Protein AF-A0A061RJV7-F1 (afdb_monomer)

Radius of gyration: 28.05 Å; Cα contacts (8 Å, |Δi|>4): 596; chains: 1; bounding box: 65×42×88 Å

Mean predicted aligned error: 8.95 Å

Organism: NCBI:txid582737

Foldseek 3Di:
DPPDDLVLQLVLQCPLPLNVLPDSVLSSLVSVPWDKDKDAAFDWPAQFQAFFFKKKAWQAAKKWKWADPDSPDPPTDTDTDDMDGHSDIDDSVSLADRDTHGIIITTHGMTMIIMDGNVRSCVRPRRSVVSVVVVVVVVVLVVQLVVLLVVLLVVVQPDDDAPVQKAFPAWQDDDQQWTWTWIDGVPSGIFIKIKGFPVRCVVVVLPVLVVQLLVCLQPQDDDLAAWHFSDWHDDPTMIITTTSAQFDHQQCVVPVVVDDDDPVLVVQQVVSVVVVQVSCVVVQKHQQEDDSSQWTFGPDDSNHDGGHTHRYDRSVMDRDPDDDDDDDYPPD

Secondary structure (DSSP, 8-state):
-----HHHHHHHHHH-GGGTTS-HHHHHHHHHHPEEEEE-TT-EEE-TT-B--EEEEEEEEEEEEEE-SSTT-TTSPPEEEEEE-TT-EE-GGGGT--PBPSSEEEEEEEEEEEEEEHHHHHHHH--HHHHHHHHHHHHHHHHHHHHHHHHHHHHHHHS---GGG-EEEEEEEEETTEEEEEEEETTTE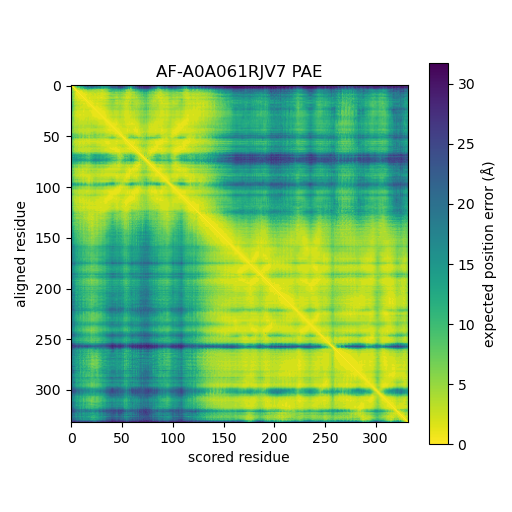EEEEEEEEHHHHHHTT-HHHHHHHHHHHHHSPP-SSSPPEEEEEE-SSEEEEEES--EEEEGGGGTTTSPPPPHHHHHHHHHHHHHHHHHHHTTTEE-----GGGEEEEPSBTTB-TT-EEE---TT-EE-SS----------

Sequence (332 aa):
MHKRDPKVIMKLLQNVEVLKPLSTGQLQQVADSLQEATFADGQYIIRQGELGSEFYAIESGEVVCTMKRDPDDASEPEREVLRLGQFQYFGERALVSSESRGANVIAKGKVQLLTISRFELCALIGTLELIKEERQAWLERCHVARELMAQRSVALLETDFSLSDLDCLGILFVEEVLALAAMAVEGLGGFVVRLFSVSDTVALGHQSQIVRASTIARNLKHSLFVPPVVKTLRNQAVMADVLLLDGACPLPALSEGLYTIPEDVVQFLLAGVVVALEHMHMSDIIYRGLSAQTILLTRASDNCLPGYIQLVDLRYAKAVEGRTYTVVGPAE

Solvent-accessible surface area (backbone atoms only — not comparable to full-atom values): 18327 Å² total; per-residue (Å²): 131,85,81,75,63,67,68,58,55,51,55,41,50,63,67,37,76,86,50,54,80,53,50,74,68,56,48,47,54,50,63,74,62,48,40,83,47,77,44,51,58,72,37,71,80,39,53,47,66,40,80,52,40,46,30,40,34,29,70,36,44,33,35,41,29,28,38,56,96,53,79,86,46,85,83,58,71,71,38,81,74,48,76,46,42,60,70,36,71,50,49,60,63,22,52,74,45,90,50,54,32,84,38,25,32,29,26,49,44,66,24,34,32,36,33,48,40,30,66,59,48,33,73,73,76,43,53,61,63,58,55,46,50,55,50,48,54,50,51,52,52,52,49,54,27,50,52,44,39,52,54,49,46,48,55,62,61,73,50,87,79,56,80,87,56,52,46,79,76,44,78,66,42,76,54,98,41,40,34,36,28,38,28,29,35,92,96,74,50,69,27,29,32,44,35,32,38,43,63,53,24,60,76,72,68,40,55,70,38,49,57,44,18,59,51,50,37,54,70,49,76,88,48,92,24,36,52,37,41,65,46,78,49,73,62,91,57,38,40,33,37,35,31,70,37,53,64,62,45,30,50,58,68,65,48,74,75,81,47,81,79,52,68,70,57,51,51,53,49,50,49,38,52,51,54,32,50,50,57,35,48,77,66,42,27,50,52,62,35,92,47,58,74,46,26,30,26,26,30,80,47,92,54,37,69,55,72,38,44,27,56,69,60,38,54,52,33,44,78,52,99,73,87,84,85,80,88,73,54,72,94,122

Structure (mmCIF, N/CA/C/O backbone):
data_AF-A0A061RJV7-F1
#
_entry.id   AF-A0A061RJV7-F1
#
loop_
_atom_site.group_PDB
_atom_site.id
_atom_site.type_symbol
_atom_site.label_atom_id
_atom_site.label_alt_id
_atom_site.label_comp_id
_atom_site.label_asym_id
_atom_site.label_entity_id
_atom_site.label_seq_id
_atom_site.pdbx_PDB_ins_code
_atom_site.Cartn_x
_atom_site.Cartn_y
_atom_site.Cartn_z
_atom_site.occupancy
_atom_site.B_iso_or_equiv
_atom_site.auth_seq_id
_atom_site.auth_comp_id
_atom_site.auth_asym_id
_atom_site.auth_atom_id
_atom_site.pdbx_PDB_model_num
ATOM 1 N N . MET A 1 1 ? -34.092 -12.883 13.717 1.00 35.44 1 MET A N 1
ATOM 2 C CA . MET A 1 1 ? -32.747 -12.302 13.537 1.00 35.44 1 MET A CA 1
ATOM 3 C C . MET A 1 1 ? -32.834 -11.217 12.480 1.00 35.44 1 MET A C 1
ATOM 5 O O . MET A 1 1 ? -32.996 -11.538 11.309 1.00 35.44 1 MET A O 1
ATOM 9 N N . HIS A 1 2 ? -32.835 -9.944 12.878 1.00 44.06 2 HIS A N 1
ATOM 10 C CA . HIS A 1 2 ? -32.632 -8.858 11.919 1.00 44.06 2 HIS A CA 1
ATOM 11 C C . HIS A 1 2 ? -31.197 -8.980 11.396 1.00 44.06 2 HIS A C 1
ATOM 13 O O . HIS A 1 2 ? -30.254 -8.939 12.178 1.00 44.06 2 HIS A O 1
ATOM 19 N N . LYS A 1 3 ? -31.028 -9.202 10.088 1.00 52.09 3 LYS A N 1
ATOM 20 C CA . LYS A 1 3 ? -29.715 -9.068 9.453 1.00 52.09 3 LYS A CA 1
ATOM 21 C C . LYS A 1 3 ? -29.349 -7.588 9.526 1.00 52.09 3 LYS A C 1
ATOM 23 O O . LYS A 1 3 ? -29.997 -6.774 8.873 1.00 52.09 3 LYS A O 1
ATOM 28 N N . ARG A 1 4 ? -28.370 -7.263 10.370 1.00 70.38 4 ARG A N 1
ATOM 29 C CA . ARG A 1 4 ? -27.790 -5.921 10.490 1.00 70.38 4 ARG A CA 1
ATOM 30 C C . ARG A 1 4 ? -27.256 -5.503 9.120 1.00 70.38 4 ARG A C 1
ATOM 32 O O . ARG A 1 4 ? -26.729 -6.352 8.402 1.00 70.38 4 ARG A O 1
ATOM 39 N N . ASP A 1 5 ? -27.394 -4.231 8.749 1.00 79.31 5 ASP A N 1
ATOM 40 C CA . ASP A 1 5 ? -26.776 -3.728 7.519 1.00 79.31 5 ASP A CA 1
ATOM 41 C C . ASP A 1 5 ? -25.258 -3.601 7.749 1.00 79.31 5 ASP A C 1
ATOM 43 O O . ASP A 1 5 ? -24.836 -2.730 8.522 1.00 79.31 5 ASP A O 1
ATOM 47 N N . PRO A 1 6 ? -24.418 -4.432 7.098 1.00 79.81 6 PRO A N 1
ATOM 48 C CA . PRO A 1 6 ? -22.971 -4.408 7.305 1.00 79.81 6 PRO A CA 1
ATOM 49 C C . PRO A 1 6 ? -22.361 -3.036 7.000 1.00 79.81 6 PRO A C 1
ATOM 51 O O . PRO A 1 6 ? -21.376 -2.637 7.619 1.00 79.81 6 PRO A O 1
ATOM 54 N N . LYS A 1 7 ? -22.974 -2.267 6.089 1.00 80.94 7 LYS A N 1
ATOM 55 C CA . LYS A 1 7 ? -22.487 -0.934 5.712 1.00 80.94 7 LYS A CA 1
ATOM 56 C C . LYS A 1 7 ? -22.591 0.066 6.857 1.00 80.94 7 LYS A C 1
ATOM 58 O O . LYS A 1 7 ? -21.741 0.946 6.975 1.00 80.94 7 LYS A O 1
ATOM 63 N N . VAL A 1 8 ? -23.618 -0.058 7.696 1.00 83.19 8 VAL A N 1
ATOM 64 C CA . VAL A 1 8 ? -23.853 0.858 8.819 1.00 83.19 8 VAL A CA 1
ATOM 65 C C . VAL A 1 8 ? -22.829 0.617 9.925 1.00 83.19 8 VAL A C 1
ATOM 67 O O . VAL A 1 8 ? -22.230 1.573 10.413 1.00 83.19 8 VAL A O 1
ATOM 70 N N . ILE A 1 9 ? -22.565 -0.650 10.256 1.00 85.94 9 ILE A N 1
ATOM 71 C CA . ILE A 1 9 ? -21.552 -1.034 11.251 1.00 85.94 9 ILE A CA 1
ATOM 72 C C . ILE A 1 9 ? -20.164 -0.592 10.790 1.00 85.94 9 ILE A C 1
ATOM 74 O O . ILE A 1 9 ? -19.445 0.058 11.544 1.00 85.94 9 ILE A O 1
ATOM 78 N N . MET A 1 10 ? -19.817 -0.859 9.529 1.00 88.44 10 MET A N 1
ATOM 79 C CA . MET A 1 10 ? -18.538 -0.426 8.968 1.00 88.44 10 MET A CA 1
ATOM 80 C C . MET A 1 10 ? -18.362 1.091 9.045 1.00 88.44 10 MET A C 1
ATOM 82 O O . MET A 1 10 ? -17.313 1.567 9.475 1.00 88.44 10 MET A O 1
ATOM 86 N N . LYS A 1 11 ? -19.399 1.865 8.701 1.00 85.69 11 LYS A N 1
ATOM 87 C CA . LYS A 1 11 ? -19.354 3.330 8.785 1.00 85.69 11 LYS A CA 1
ATOM 88 C C . LYS A 1 11 ? -19.199 3.828 10.225 1.00 85.69 11 LYS A C 1
ATOM 90 O O . LYS A 1 11 ? -18.518 4.824 10.451 1.00 85.69 11 LYS A O 1
ATOM 95 N N . LEU A 1 12 ? -19.814 3.149 11.194 1.00 87.06 12 LEU A N 1
ATOM 96 C CA . LEU A 1 12 ? -19.645 3.454 12.613 1.00 87.06 12 LEU A CA 1
ATOM 97 C C . LEU A 1 12 ? -18.199 3.217 13.046 1.00 87.06 12 LEU A C 1
ATOM 99 O O . LEU A 1 12 ? -17.572 4.136 13.567 1.00 87.06 12 LEU A O 1
ATOM 103 N N . LEU A 1 13 ? -17.654 2.026 12.784 1.00 90.00 13 LEU A N 1
ATOM 104 C CA . LEU A 1 13 ? -16.291 1.666 13.186 1.00 90.00 13 LEU A CA 1
ATOM 105 C C . LEU A 1 13 ? -15.234 2.568 12.534 1.00 90.00 13 LEU A C 1
ATOM 107 O O . LEU A 1 13 ? -14.271 2.948 13.193 1.00 90.00 13 LEU A O 1
ATOM 111 N N . GLN A 1 14 ? -15.444 2.988 11.282 1.00 86.88 14 GLN A N 1
ATOM 112 C CA . GLN A 1 14 ? -14.578 3.952 10.588 1.00 86.88 14 GLN A CA 1
ATOM 113 C C . GLN A 1 14 ? -14.516 5.328 11.270 1.00 86.88 14 GLN A C 1
ATOM 1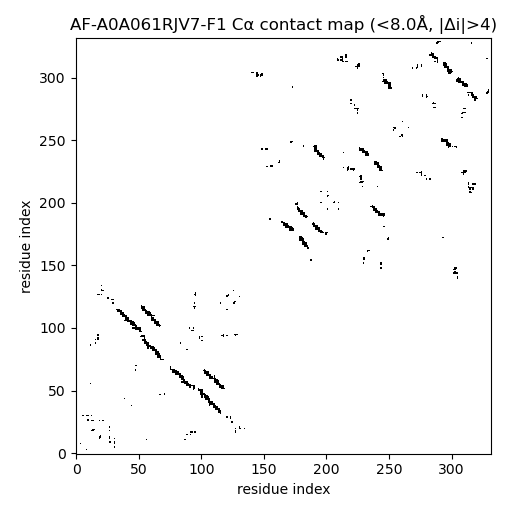15 O O . GLN A 1 14 ? -13.517 6.036 11.136 1.00 86.88 14 GLN A O 1
ATOM 120 N N . ASN A 1 15 ? -15.564 5.717 12.002 1.00 86.31 15 ASN A N 1
ATOM 121 C CA . ASN A 1 15 ? -15.595 6.981 12.737 1.00 86.31 15 ASN A CA 1
ATOM 122 C C . ASN A 1 15 ? -14.946 6.885 14.124 1.00 86.31 15 ASN A C 1
ATOM 124 O O . ASN A 1 15 ? -14.647 7.921 14.717 1.00 86.31 15 ASN A O 1
ATOM 128 N N . VAL A 1 16 ? -14.701 5.676 14.641 1.00 89.00 16 VAL A N 1
ATOM 129 C CA . VAL A 1 16 ? -14.048 5.487 15.939 1.00 89.00 16 VAL A CA 1
ATOM 130 C C . VAL A 1 16 ? -12.567 5.825 15.803 1.00 89.00 16 VAL A C 1
ATOM 132 O O . VAL A 1 16 ? -11.810 5.122 15.135 1.00 89.00 16 VAL A O 1
ATOM 135 N N . GLU A 1 17 ? -12.122 6.891 16.469 1.00 86.19 17 GLU A N 1
ATOM 136 C CA . GLU A 1 17 ? -10.758 7.411 16.300 1.00 86.19 17 GLU A CA 1
ATOM 137 C C . GLU A 1 17 ? -9.664 6.382 16.576 1.00 86.19 17 GLU A C 1
ATOM 139 O O . GLU A 1 17 ? -8.669 6.320 15.853 1.00 86.19 17 GLU A O 1
ATOM 144 N N . VAL A 1 18 ? -9.867 5.541 17.590 1.00 87.31 18 VAL A N 1
ATOM 145 C CA . VAL A 1 18 ? -8.894 4.520 17.978 1.00 87.31 18 VAL A CA 1
ATOM 146 C C . VAL A 1 18 ? -8.731 3.418 16.924 1.00 87.31 18 VAL A C 1
ATOM 148 O O . VAL A 1 18 ? -7.667 2.807 16.854 1.00 87.31 18 VAL A O 1
ATOM 151 N N . LEU A 1 19 ? -9.751 3.208 16.083 1.00 90.12 19 LEU A N 1
ATOM 152 C CA . LEU A 1 19 ? -9.785 2.194 15.028 1.00 90.12 19 LEU A CA 1
ATOM 153 C C . LEU A 1 19 ? -9.398 2.751 13.646 1.00 90.12 19 LEU A C 1
ATOM 155 O O . LEU A 1 19 ? -9.184 1.973 12.722 1.00 90.12 19 LEU A O 1
ATOM 159 N N . LYS A 1 20 ? -9.234 4.075 13.489 1.00 86.81 20 LYS A N 1
ATOM 160 C CA . LYS A 1 20 ? -8.771 4.706 12.232 1.00 86.81 20 LYS A CA 1
ATOM 161 C C . LYS A 1 20 ? -7.477 4.114 11.642 1.00 86.81 20 LYS A C 1
ATOM 163 O O . LYS A 1 20 ? -7.352 4.120 10.419 1.00 86.81 20 LYS A O 1
ATOM 168 N N . PRO A 1 21 ? -6.496 3.628 12.434 1.00 86.56 21 PRO A N 1
ATOM 169 C CA . PRO A 1 21 ? -5.287 3.017 11.877 1.00 86.56 21 PRO A CA 1
ATOM 170 C C . PRO A 1 21 ? -5.529 1.697 11.137 1.00 86.56 21 PRO A C 1
ATOM 172 O O . PRO A 1 21 ? -4.664 1.287 10.358 1.00 86.56 21 PRO A O 1
ATOM 175 N N . LEU A 1 22 ? -6.664 1.038 11.377 1.00 87.19 22 LEU A N 1
ATOM 176 C CA . LEU A 1 22 ? -6.971 -0.276 10.828 1.00 87.19 22 LEU A CA 1
ATOM 177 C C . LEU A 1 22 ? -7.288 -0.206 9.333 1.00 87.19 22 LEU A C 1
ATOM 179 O O . LEU A 1 22 ? -7.912 0.739 8.847 1.00 87.19 22 LEU A O 1
ATOM 183 N N . SER A 1 23 ? -6.866 -1.228 8.591 1.00 84.44 23 SER A N 1
ATOM 184 C CA . SER A 1 23 ? -7.275 -1.406 7.198 1.00 84.44 23 SER A CA 1
ATOM 185 C C . SER A 1 23 ? -8.765 -1.752 7.105 1.00 84.44 23 SER A C 1
ATOM 187 O O . SER A 1 23 ? -9.380 -2.205 8.070 1.00 84.44 23 SER A O 1
ATOM 189 N N . THR A 1 24 ? -9.370 -1.594 5.925 1.00 83.31 24 THR A N 1
ATOM 190 C CA . THR A 1 24 ? -10.771 -1.996 5.706 1.00 83.31 24 THR A CA 1
ATOM 191 C C . THR A 1 24 ? -10.999 -3.483 5.990 1.00 83.31 24 THR A C 1
ATOM 193 O O . THR A 1 24 ? -12.037 -3.833 6.540 1.00 83.31 24 THR A O 1
ATOM 196 N N . GLY A 1 25 ? -10.026 -4.345 5.670 1.00 83.00 25 GLY A N 1
ATOM 197 C CA . GLY A 1 25 ? -10.094 -5.778 5.971 1.00 83.00 25 GLY A CA 1
ATOM 198 C C . GLY A 1 25 ? -10.043 -6.064 7.472 1.00 83.00 25 GLY A C 1
ATOM 199 O O . GLY A 1 25 ? -10.870 -6.817 7.975 1.00 83.00 25 GLY A O 1
ATOM 200 N N . GLN A 1 26 ? -9.146 -5.395 8.202 1.00 87.62 26 GLN A N 1
ATOM 201 C CA . GLN A 1 26 ? -9.084 -5.488 9.665 1.00 87.62 26 GLN A CA 1
ATOM 202 C C . GLN A 1 26 ? -10.376 -4.972 10.313 1.00 87.62 26 GLN A C 1
ATOM 204 O O . GLN A 1 26 ? -10.923 -5.622 11.196 1.00 87.62 26 GLN A O 1
ATOM 209 N N . LEU A 1 27 ? -10.917 -3.842 9.845 1.00 90.62 27 LEU A N 1
ATOM 210 C CA . LEU A 1 27 ? -12.206 -3.323 10.319 1.00 90.62 27 LEU A CA 1
ATOM 211 C C . LEU A 1 27 ? -13.357 -4.291 10.048 1.00 90.62 27 LEU A C 1
ATOM 213 O O . LEU A 1 27 ? -14.239 -4.412 10.893 1.00 90.62 27 LEU A O 1
ATOM 217 N N . GLN A 1 28 ? -13.347 -4.986 8.907 1.00 89.25 28 GLN A N 1
ATOM 218 C CA . GLN A 1 28 ? -14.350 -6.003 8.599 1.00 89.25 28 GLN A CA 1
ATOM 219 C C . GLN A 1 28 ? -14.250 -7.187 9.567 1.00 89.25 28 GLN A C 1
ATOM 221 O O . GLN A 1 28 ? -15.265 -7.594 10.117 1.00 89.25 28 GLN A O 1
ATOM 226 N N . GLN A 1 29 ? -13.039 -7.674 9.858 1.00 90.06 29 GLN A N 1
ATOM 227 C CA . GLN A 1 29 ? -12.826 -8.717 10.871 1.00 90.06 29 GLN A CA 1
ATOM 228 C C . GLN A 1 29 ? -13.335 -8.281 12.252 1.00 90.06 29 GLN A C 1
ATOM 230 O O . GLN A 1 29 ? -14.002 -9.054 12.938 1.00 90.06 29 GLN A O 1
ATOM 235 N N . VAL A 1 30 ? -13.081 -7.026 12.643 1.00 92.12 30 VAL A N 1
ATOM 236 C CA . VAL A 1 30 ? -13.629 -6.459 13.882 1.00 92.12 30 VAL A CA 1
ATOM 237 C C . VAL A 1 30 ? -15.156 -6.433 13.829 1.00 92.12 30 VAL A C 1
ATOM 239 O O . VAL A 1 30 ? -15.793 -6.921 14.759 1.00 92.12 30 VAL A O 1
ATOM 242 N N . ALA A 1 31 ? -15.750 -5.931 12.743 1.00 91.75 31 ALA A N 1
ATOM 243 C CA . ALA A 1 31 ? -17.200 -5.872 12.560 1.00 91.75 31 ALA A CA 1
ATOM 244 C C . ALA A 1 31 ? -17.863 -7.252 12.677 1.00 91.75 31 ALA A C 1
ATOM 246 O O . ALA A 1 31 ? -18.911 -7.372 13.312 1.00 91.75 31 ALA A O 1
ATOM 247 N N . ASP A 1 32 ? -17.232 -8.277 12.107 1.00 90.50 32 ASP A N 1
ATOM 248 C CA . ASP A 1 32 ? -17.713 -9.659 12.126 1.00 90.50 32 ASP A CA 1
ATOM 249 C C . ASP A 1 32 ? -17.605 -10.298 13.522 1.00 90.50 32 ASP A C 1
ATOM 251 O O . ASP A 1 32 ? -18.358 -11.218 13.842 1.00 90.50 32 ASP A O 1
ATOM 255 N N . SER A 1 33 ? -16.705 -9.793 14.371 1.00 92.06 33 SER A N 1
ATOM 256 C CA . SER A 1 33 ? -16.481 -10.285 15.738 1.00 92.06 33 SER A CA 1
ATOM 257 C C . SER A 1 33 ? -17.291 -9.569 16.829 1.00 92.06 33 SER A C 1
ATOM 259 O O . SER A 1 33 ? -17.271 -9.999 17.982 1.00 92.06 33 SER A O 1
ATOM 261 N N . LEU A 1 34 ? -18.015 -8.494 16.490 1.00 93.38 34 LEU A N 1
ATOM 262 C CA . LEU A 1 34 ? -18.822 -7.734 17.450 1.00 93.38 34 LEU A CA 1
ATOM 263 C C . LEU A 1 34 ? -19.956 -8.581 18.049 1.00 93.38 34 LEU A C 1
ATOM 265 O O . LEU A 1 34 ? -20.808 -9.119 17.333 1.00 93.38 34 LEU A O 1
ATOM 269 N N . GLN A 1 35 ? -20.030 -8.603 19.378 1.00 94.38 35 GLN A N 1
ATOM 270 C CA . GLN A 1 35 ? -21.072 -9.283 20.145 1.00 94.38 35 GLN A CA 1
ATOM 271 C C . GLN A 1 35 ? -22.223 -8.333 20.499 1.00 94.38 35 GLN A C 1
ATOM 273 O O . GLN A 1 35 ? -22.017 -7.134 20.658 1.00 94.38 35 GLN A O 1
ATOM 278 N N . GLU A 1 36 ? -23.446 -8.853 20.629 1.00 94.19 36 GLU A N 1
ATOM 279 C CA . GLU A 1 36 ? -24.597 -8.061 21.090 1.00 94.19 36 GLU A CA 1
ATOM 280 C C . GLU A 1 36 ? -24.656 -8.029 22.619 1.00 94.19 36 GLU A C 1
ATOM 282 O O . GLU A 1 36 ? -24.535 -9.063 23.273 1.00 94.19 36 GLU A O 1
ATOM 287 N N . ALA A 1 37 ? -24.950 -6.861 23.183 1.00 95.62 37 ALA A N 1
ATOM 288 C CA . ALA A 1 37 ? -25.290 -6.700 24.591 1.00 95.62 37 ALA A CA 1
ATOM 289 C C . ALA A 1 37 ? -26.578 -5.876 24.725 1.00 95.62 37 ALA A C 1
ATOM 291 O O . ALA A 1 37 ? -26.815 -4.939 23.966 1.00 95.62 37 ALA A O 1
ATOM 292 N N . THR A 1 38 ? -27.449 -6.228 25.672 1.00 96.81 38 THR A N 1
ATOM 293 C CA . THR A 1 38 ? -28.719 -5.518 25.902 1.00 96.81 38 THR A CA 1
ATOM 294 C C . THR A 1 38 ? -28.837 -5.118 27.361 1.00 96.81 38 THR A C 1
ATOM 296 O O . THR A 1 38 ? -28.591 -5.935 28.244 1.00 96.81 38 THR A O 1
ATOM 299 N N . PHE A 1 39 ? -29.280 -3.886 27.595 1.00 97.69 39 PHE A N 1
ATOM 300 C CA . PHE A 1 39 ? -29.459 -3.316 28.925 1.00 97.69 39 PHE A CA 1
ATOM 301 C C . PHE A 1 39 ? -30.871 -2.746 29.084 1.00 97.69 39 PHE A C 1
ATOM 303 O O . PHE A 1 39 ? -31.458 -2.197 28.145 1.00 97.69 39 PHE A O 1
ATOM 310 N N . ALA A 1 40 ? -31.435 -2.920 30.275 1.00 98.06 40 ALA A N 1
ATOM 311 C CA . ALA A 1 40 ? -32.715 -2.347 30.674 1.00 98.06 40 ALA A CA 1
ATOM 312 C C . ALA A 1 40 ? -32.545 -0.912 31.194 1.00 98.06 40 ALA A C 1
ATOM 314 O O . ALA A 1 40 ? -31.441 -0.494 31.544 1.00 98.06 40 ALA A O 1
ATOM 315 N N . ASP A 1 41 ? -33.655 -0.178 31.284 1.00 97.94 41 ASP A N 1
ATOM 316 C CA . ASP A 1 41 ? -33.654 1.203 31.770 1.00 97.94 41 ASP A CA 1
ATOM 317 C C . ASP A 1 41 ? -33.009 1.320 33.160 1.00 97.94 41 ASP A C 1
ATOM 319 O O . ASP A 1 41 ? -33.274 0.514 34.055 1.00 97.94 41 ASP A O 1
ATOM 323 N N . GLY A 1 42 ? -32.139 2.316 33.326 1.00 96.50 42 GLY A N 1
ATOM 324 C CA . GLY A 1 42 ? -31.426 2.589 34.572 1.00 96.50 42 GLY A CA 1
ATOM 325 C C . GLY A 1 42 ? -30.254 1.652 34.884 1.00 96.50 42 GLY A C 1
ATOM 326 O O . GLY A 1 42 ? -29.586 1.855 35.898 1.00 96.50 42 GLY A O 1
ATOM 327 N N . GLN A 1 43 ? -29.961 0.647 34.051 1.00 97.62 43 GLN A N 1
ATOM 328 C CA . GLN A 1 43 ? -28.803 -0.221 34.272 1.00 97.62 43 GLN A CA 1
ATOM 329 C C . GLN A 1 43 ? -27.486 0.501 33.970 1.00 97.62 43 GLN A C 1
ATOM 331 O O . GLN A 1 43 ? -27.349 1.190 32.959 1.00 97.62 43 GLN A O 1
ATOM 336 N N . TYR A 1 44 ? -26.499 0.295 34.844 1.00 96.19 44 TYR A N 1
ATOM 337 C CA . TYR A 1 44 ? -25.124 0.729 34.614 1.00 96.19 44 TYR A CA 1
ATOM 338 C C . TYR A 1 44 ? -24.456 -0.249 33.649 1.00 96.19 44 TYR A C 1
ATOM 340 O O . TYR A 1 44 ? -24.336 -1.434 33.951 1.00 96.19 44 TYR A O 1
ATOM 348 N N . ILE A 1 45 ? -24.031 0.270 32.503 1.00 96.94 45 ILE A N 1
ATOM 349 C CA . ILE A 1 45 ? -23.237 -0.445 31.500 1.00 96.94 45 ILE A CA 1
ATOM 350 C C . ILE A 1 45 ? -21.755 -0.361 31.878 1.00 96.94 45 ILE A C 1
ATOM 352 O O . ILE A 1 45 ? -21.020 -1.334 31.784 1.00 96.94 45 ILE A O 1
ATOM 356 N N . ILE A 1 46 ? -21.327 0.816 32.337 1.00 95.81 46 ILE A N 1
ATOM 357 C CA . ILE A 1 46 ? -19.988 1.077 32.864 1.00 95.81 46 ILE A CA 1
ATOM 358 C C . ILE A 1 46 ? -20.145 1.806 34.195 1.00 95.81 46 ILE A C 1
ATOM 360 O O . ILE A 1 46 ? -20.989 2.703 34.301 1.00 95.81 46 ILE A O 1
ATOM 364 N N . ARG A 1 47 ? -19.311 1.472 35.185 1.00 93.50 47 ARG A N 1
ATOM 365 C CA . ARG A 1 47 ? -19.160 2.274 36.403 1.00 93.50 47 ARG A CA 1
ATOM 366 C C . ARG A 1 47 ? -17.817 2.992 36.415 1.00 93.50 47 ARG A C 1
ATOM 368 O O . ARG A 1 47 ? -16.793 2.419 36.051 1.00 93.50 47 ARG A O 1
ATOM 375 N N . GLN A 1 48 ? -17.831 4.250 36.835 1.00 92.62 48 GLN A N 1
ATOM 376 C CA . GLN A 1 48 ? -16.631 5.047 37.045 1.00 92.62 48 GLN A CA 1
ATOM 377 C C . GLN A 1 48 ? -15.724 4.364 38.077 1.00 92.62 48 GLN A C 1
ATOM 379 O O . GLN A 1 48 ? -16.202 3.844 39.080 1.00 92.62 48 GLN A O 1
ATOM 384 N N . GLY A 1 49 ? -14.416 4.374 37.832 1.00 89.62 49 GLY A N 1
ATOM 385 C CA . GLY A 1 49 ? -13.405 3.772 38.701 1.00 89.62 49 GLY A CA 1
ATOM 386 C C . GLY A 1 49 ? -13.172 2.278 38.464 1.00 89.62 49 GLY A C 1
ATOM 387 O O . GLY A 1 49 ? -12.099 1.783 38.802 1.00 89.62 49 GLY A O 1
ATOM 388 N N . GLU A 1 50 ? -14.100 1.564 37.821 1.00 89.38 50 GLU A N 1
ATOM 389 C CA . GLU A 1 50 ? -13.910 0.141 37.532 1.00 89.38 50 GLU A CA 1
ATOM 390 C C . GLU A 1 50 ? -12.862 -0.085 36.442 1.00 89.38 50 GLU A C 1
ATOM 392 O O . GLU A 1 50 ? -12.670 0.734 35.541 1.00 89.38 50 GLU A O 1
ATOM 397 N N . LEU A 1 51 ? -12.187 -1.231 36.507 1.00 87.94 51 LEU A N 1
ATOM 398 C CA . LEU A 1 51 ? -11.380 -1.716 35.396 1.00 87.94 51 LEU A CA 1
ATOM 399 C C . LEU A 1 51 ? -12.313 -2.307 34.343 1.00 87.94 51 LEU A C 1
ATOM 401 O O . LEU A 1 51 ? -13.160 -3.142 34.648 1.00 87.94 51 LEU A O 1
ATOM 405 N N . GLY A 1 52 ? -12.135 -1.905 33.091 1.00 84.19 52 GLY A N 1
ATOM 406 C CA . GLY A 1 52 ? -12.861 -2.495 31.977 1.00 84.19 52 GLY A CA 1
ATOM 407 C C . GLY A 1 52 ? -12.007 -2.509 30.724 1.00 84.19 52 GLY A C 1
ATOM 408 O O . GLY A 1 52 ? -11.165 -1.639 30.531 1.00 84.19 52 GLY A O 1
ATOM 409 N N . SER A 1 53 ? -12.229 -3.512 29.882 1.00 90.06 53 SER A N 1
ATOM 410 C CA . SER A 1 53 ? -11.474 -3.744 28.645 1.00 90.06 53 SER A CA 1
ATOM 411 C C . SER A 1 53 ? -12.354 -3.683 27.395 1.00 90.06 53 SER A C 1
ATOM 413 O O . SER A 1 53 ? -11.890 -3.991 26.306 1.00 90.06 53 SER A O 1
ATOM 415 N N . GLU A 1 54 ? -13.624 -3.315 27.536 1.00 92.88 54 GLU A N 1
ATOM 416 C CA . GLU A 1 54 ? -14.621 -3.413 26.467 1.00 92.88 54 GLU A CA 1
ATOM 417 C C . GLU A 1 54 ? -14.915 -2.056 25.829 1.00 92.88 54 GLU A C 1
ATOM 419 O O . GLU A 1 54 ? -14.994 -1.025 26.512 1.00 92.88 54 GLU A O 1
ATOM 424 N N . PHE A 1 55 ? -15.128 -2.089 24.521 1.00 94.38 55 PHE A N 1
ATOM 425 C CA . PHE A 1 55 ? -15.691 -1.006 23.726 1.00 94.38 55 PHE A CA 1
ATOM 426 C C . PHE A 1 55 ? -17.167 -1.279 23.442 1.00 94.38 55 PHE A C 1
ATOM 428 O O . PHE A 1 55 ? -17.565 -2.436 23.304 1.00 94.38 55 PHE A O 1
ATOM 435 N N . TYR A 1 56 ? -17.964 -0.219 23.306 1.00 95.31 56 TYR A N 1
ATOM 436 C CA . TYR A 1 56 ? -19.391 -0.313 23.030 1.00 95.31 56 TYR A CA 1
ATOM 437 C C . TYR A 1 56 ? -19.822 0.664 21.936 1.00 95.31 56 TYR A C 1
ATOM 439 O O . TYR A 1 56 ? -19.511 1.853 21.988 1.00 95.31 56 TYR A O 1
ATOM 447 N N . ALA A 1 57 ? -20.609 0.175 20.983 1.00 93.94 57 ALA A N 1
ATOM 448 C CA . ALA A 1 57 ? -21.294 0.958 19.963 1.00 93.94 57 ALA A CA 1
ATOM 449 C C . ALA A 1 57 ? -22.813 0.821 20.128 1.00 93.94 57 ALA A C 1
ATOM 451 O O . ALA A 1 57 ? -23.321 -0.280 20.322 1.00 93.94 57 ALA A O 1
ATOM 452 N N . ILE A 1 58 ? -23.547 1.929 20.047 1.00 93.94 58 ILE A N 1
ATOM 453 C CA . ILE A 1 58 ? -24.991 1.966 20.304 1.00 93.94 58 ILE A CA 1
ATOM 454 C C . ILE A 1 58 ? -25.748 1.587 19.030 1.00 93.94 58 ILE A C 1
ATOM 456 O O . ILE A 1 58 ? -25.805 2.360 18.071 1.00 93.94 58 ILE A O 1
ATOM 460 N N . GLU A 1 59 ? -26.358 0.402 19.029 1.00 91.38 59 GLU A N 1
ATOM 461 C CA . GLU A 1 59 ? -27.198 -0.076 17.926 1.00 91.38 59 GLU A CA 1
ATOM 462 C C . GLU A 1 59 ? -28.611 0.513 18.008 1.00 91.38 59 GLU A C 1
ATOM 464 O O . GLU A 1 59 ? -29.176 0.924 16.991 1.00 91.38 59 GLU A O 1
ATOM 469 N N . SER A 1 60 ? -29.178 0.594 19.214 1.00 93.06 60 SER A N 1
ATOM 470 C CA . SER A 1 60 ? -30.447 1.275 19.477 1.00 93.06 60 SER A CA 1
ATOM 471 C C . SER A 1 60 ? -30.556 1.734 20.935 1.00 93.06 60 SER A C 1
ATOM 473 O O . SER A 1 60 ? -29.965 1.136 21.834 1.00 93.06 60 SER A O 1
ATOM 475 N N . GLY A 1 61 ? -31.329 2.796 21.173 1.00 95.19 61 GLY A N 1
ATOM 476 C CA . GLY A 1 61 ? -31.524 3.389 22.499 1.00 95.19 61 GLY A CA 1
ATOM 477 C C . GLY A 1 61 ? -30.620 4.593 22.775 1.00 95.19 61 GLY A C 1
ATOM 478 O O . GLY A 1 61 ? -29.966 5.122 21.874 1.00 95.19 61 GLY A O 1
ATOM 479 N N . GLU A 1 62 ? -30.624 5.040 24.029 1.00 97.75 62 GLU A N 1
ATOM 480 C CA . GLU A 1 62 ? -29.859 6.188 24.519 1.00 97.75 62 GLU A CA 1
ATOM 481 C C . GLU A 1 62 ? -29.156 5.817 25.829 1.00 97.75 62 GLU A C 1
ATOM 483 O O . GLU A 1 62 ? -29.692 5.076 26.655 1.00 97.75 62 GLU A O 1
ATOM 488 N N . VAL A 1 63 ? -27.955 6.346 26.038 1.00 98.00 63 VAL A N 1
ATOM 489 C CA . VAL A 1 63 ? -27.222 6.240 27.299 1.00 98.00 63 VAL A CA 1
ATOM 490 C C . VAL A 1 63 ? -26.845 7.625 27.807 1.00 98.00 63 VAL A C 1
ATOM 492 O O . VAL A 1 63 ? -26.615 8.563 27.041 1.00 98.00 63 VAL A O 1
ATOM 495 N N . VAL A 1 64 ? -26.763 7.743 29.125 1.00 97.94 64 VAL A N 1
ATOM 496 C CA . VAL A 1 64 ? -26.309 8.943 29.823 1.00 97.94 64 VAL A CA 1
ATOM 497 C C . VAL A 1 64 ? -24.986 8.642 30.501 1.00 97.94 64 VAL A C 1
ATOM 499 O O . VAL A 1 64 ? -24.887 7.691 31.277 1.00 97.94 64 VAL A O 1
ATOM 502 N N . CYS A 1 65 ? -23.987 9.474 30.233 1.00 97.19 65 CYS A N 1
ATOM 503 C CA . CYS A 1 65 ? -22.708 9.431 30.916 1.00 97.19 65 CYS A CA 1
ATOM 504 C C . CYS A 1 65 ? -22.733 10.387 32.107 1.00 97.19 65 CYS A C 1
ATOM 506 O O . CYS A 1 65 ? -23.055 11.572 31.951 1.00 97.19 65 CYS A O 1
ATOM 508 N N . THR A 1 66 ? -22.360 9.893 33.285 1.00 96.19 66 THR A N 1
ATOM 509 C CA . THR A 1 66 ? -22.250 10.704 34.504 1.00 96.19 66 THR A CA 1
ATOM 510 C C . THR A 1 66 ? -20.871 10.578 35.142 1.00 96.19 66 THR A C 1
ATOM 512 O O . THR A 1 66 ? -20.183 9.573 34.966 1.00 96.19 66 THR A O 1
ATOM 515 N N . MET A 1 67 ? -20.448 11.608 35.873 1.00 93.88 67 MET A N 1
ATOM 516 C CA . MET A 1 67 ? -19.183 11.624 36.611 1.00 93.88 67 MET A CA 1
ATOM 517 C C . MET A 1 67 ? -19.368 12.156 38.033 1.00 93.88 67 MET A C 1
ATOM 519 O O . MET A 1 67 ? -20.149 13.084 38.266 1.00 93.88 67 MET A O 1
ATOM 523 N N . LYS A 1 68 ? -18.587 11.604 38.959 1.00 90.31 68 LYS A N 1
ATOM 524 C CA . LYS A 1 68 ? -18.271 12.167 40.278 1.00 90.31 68 LYS A CA 1
ATOM 525 C C . LYS A 1 68 ? -16.842 12.710 40.279 1.00 90.31 68 LYS A C 1
ATOM 527 O O . LYS A 1 68 ? -16.009 12.226 39.507 1.00 90.31 68 LYS A O 1
ATOM 532 N N . ARG A 1 69 ? -16.543 13.714 41.111 1.00 85.44 69 ARG A N 1
ATOM 533 C CA . ARG A 1 69 ? -15.156 14.168 41.314 1.00 85.44 69 ARG A CA 1
ATOM 534 C C . ARG A 1 69 ? -14.384 13.158 42.148 1.00 85.44 69 ARG A C 1
ATOM 536 O O . ARG A 1 69 ? -13.239 12.879 41.809 1.00 85.44 69 ARG A O 1
ATOM 543 N N . ASP A 1 70 ? -15.019 12.619 43.182 1.00 83.69 70 ASP A N 1
ATOM 544 C CA . ASP A 1 70 ? -14.511 11.517 43.985 1.00 83.69 70 ASP A CA 1
ATOM 545 C C . ASP A 1 70 ? -15.391 10.268 43.757 1.00 83.69 70 ASP A C 1
ATOM 547 O O . ASP A 1 70 ? -16.556 10.250 44.167 1.00 83.69 70 ASP A O 1
ATOM 551 N N . PRO A 1 71 ? -14.887 9.233 43.055 1.00 78.06 71 PRO A N 1
ATOM 552 C CA . PRO A 1 71 ? -15.633 7.998 42.815 1.00 78.06 71 PRO A CA 1
ATOM 553 C C . PRO A 1 71 ? -16.058 7.279 44.103 1.00 78.06 71 PRO A C 1
ATOM 555 O O . PRO A 1 71 ? -17.101 6.620 44.102 1.00 78.06 71 PRO A O 1
ATOM 558 N N . ASP A 1 72 ? -15.281 7.424 45.182 1.00 80.94 72 ASP A N 1
ATOM 559 C CA . ASP A 1 72 ? -15.479 6.709 46.446 1.00 80.94 72 ASP A CA 1
ATOM 560 C C . ASP A 1 72 ? -16.400 7.475 47.417 1.00 80.94 72 ASP A C 1
ATOM 562 O O . ASP A 1 72 ? -16.909 6.901 48.387 1.00 80.94 72 ASP A O 1
ATOM 566 N N . ASP A 1 73 ? -16.692 8.753 47.145 1.00 85.31 73 ASP A N 1
ATOM 567 C CA . ASP A 1 73 ? -17.633 9.544 47.936 1.00 85.31 73 ASP A CA 1
ATOM 568 C C . ASP A 1 73 ? -19.093 9.229 47.552 1.00 85.31 73 ASP A C 1
ATOM 570 O O . ASP A 1 73 ? -19.662 9.686 46.549 1.00 85.31 73 ASP A O 1
ATOM 574 N N . ALA A 1 74 ? -19.747 8.432 48.398 1.00 78.06 74 ALA A N 1
ATOM 575 C CA . ALA A 1 74 ? -21.159 8.089 48.253 1.00 78.06 74 ALA A CA 1
ATOM 576 C C . ALA A 1 74 ? -22.101 9.301 48.400 1.00 78.06 74 ALA A C 1
ATOM 578 O O . ALA A 1 74 ? -23.230 9.244 47.912 1.00 78.06 74 ALA A O 1
ATOM 579 N N . SER A 1 75 ? -21.656 10.378 49.057 1.00 82.31 75 SER A N 1
ATOM 580 C CA . SER A 1 75 ? -22.446 11.591 49.285 1.00 82.31 75 SER A CA 1
ATOM 581 C C . SER A 1 75 ? -22.389 12.583 48.120 1.00 82.31 75 SER A C 1
ATOM 583 O O . SER A 1 75 ? -23.286 13.423 47.993 1.00 82.31 75 SER A O 1
ATOM 585 N N . GLU A 1 76 ? -21.391 12.470 47.235 1.00 84.81 76 GLU A N 1
ATOM 586 C CA . GLU A 1 76 ? -21.292 13.328 46.057 1.00 84.81 76 GLU A CA 1
ATOM 587 C C . GLU A 1 76 ? -22.340 12.930 44.994 1.00 84.81 76 GLU A C 1
ATOM 589 O O . GLU A 1 76 ? -22.411 11.759 44.593 1.00 84.81 76 GLU A O 1
ATOM 594 N N . PRO A 1 77 ? -23.153 13.883 44.491 1.00 87.38 77 PRO A N 1
ATOM 595 C CA . PRO A 1 77 ? -24.108 13.600 43.430 1.00 87.38 77 PRO A CA 1
ATOM 596 C C . PRO A 1 77 ? -23.399 13.401 42.087 1.00 87.38 77 PRO A C 1
ATOM 59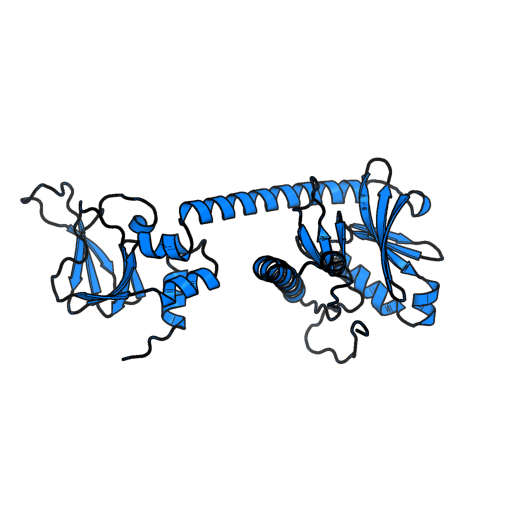8 O O . PRO A 1 77 ? -22.542 14.193 41.688 1.00 87.38 77 PRO A O 1
ATOM 601 N N . GLU A 1 78 ? -23.825 12.380 41.346 1.00 89.81 78 GLU A N 1
ATOM 602 C CA . GLU A 1 78 ? -23.407 12.184 39.960 1.00 89.81 78 GLU A CA 1
ATOM 603 C C . GLU A 1 78 ? -23.859 13.361 39.084 1.00 89.81 78 GLU A C 1
ATOM 605 O O . GLU A 1 78 ? -25.022 13.774 39.119 1.00 89.81 78 GLU A O 1
ATOM 610 N N . ARG A 1 79 ? -22.950 13.894 38.264 1.00 93.19 79 ARG A N 1
ATOM 611 C CA . ARG A 1 79 ? -23.264 14.948 37.293 1.00 93.19 79 ARG A CA 1
ATOM 612 C C . ARG A 1 79 ? -23.310 14.367 35.897 1.00 93.19 79 ARG A C 1
ATOM 614 O O . ARG A 1 79 ? -22.359 13.724 35.467 1.00 93.19 79 ARG A O 1
ATOM 621 N N . GLU A 1 80 ? -24.398 14.623 35.185 1.00 94.88 80 GLU A N 1
ATOM 622 C CA . GLU A 1 80 ? -24.497 14.298 33.767 1.00 94.88 80 GLU A CA 1
ATOM 623 C C . GLU A 1 80 ? -23.491 15.129 32.962 1.00 94.88 80 GLU A C 1
ATOM 625 O O . GLU A 1 80 ? -23.442 16.353 33.090 1.00 94.88 80 GLU A O 1
ATOM 630 N N . VAL A 1 81 ? -22.681 14.451 32.148 1.00 95.44 81 VAL A N 1
ATOM 631 C CA . VAL A 1 81 ? -21.639 15.081 31.322 1.00 95.44 81 VAL A CA 1
ATOM 632 C C . VAL A 1 81 ? -21.902 14.932 29.830 1.00 95.44 81 VAL A C 1
ATOM 634 O O . VAL A 1 81 ? -21.471 15.779 29.051 1.00 95.44 81 VAL A O 1
ATOM 637 N N . LEU A 1 82 ? -22.593 13.866 29.418 1.00 95.88 82 LEU A N 1
ATOM 638 C CA . LEU A 1 82 ? -22.825 13.565 28.010 1.00 95.88 82 LEU A CA 1
ATOM 639 C C . LEU A 1 82 ? -24.045 12.656 27.839 1.00 95.88 82 LEU A C 1
ATOM 641 O O . LEU A 1 82 ? -24.305 11.790 28.673 1.00 95.88 82 LEU A O 1
ATOM 645 N N . ARG A 1 83 ? -24.754 12.819 26.722 1.00 97.12 83 ARG A N 1
ATOM 646 C CA . ARG A 1 83 ? -25.768 11.881 26.229 1.00 97.12 83 ARG A CA 1
ATOM 647 C C . ARG A 1 83 ? -25.313 11.310 24.905 1.00 97.12 83 ARG A C 1
ATOM 649 O O . ARG A 1 83 ? -24.835 12.059 24.054 1.00 97.12 83 ARG A O 1
ATOM 656 N N . LEU A 1 84 ? -25.467 10.001 24.749 1.00 96.56 84 LEU A N 1
ATOM 657 C CA . LEU A 1 84 ? -25.110 9.288 23.533 1.00 96.56 84 LEU A CA 1
ATOM 658 C C . LEU A 1 84 ? -26.310 8.478 23.044 1.00 96.56 84 LEU A C 1
ATOM 660 O O . LEU A 1 84 ? -26.959 7.783 23.822 1.00 96.56 84 LEU A O 1
ATOM 664 N N . GLY A 1 85 ? -26.600 8.568 21.755 1.00 94.19 85 GLY A N 1
ATOM 665 C CA . GLY A 1 85 ? -27.684 7.860 21.088 1.00 94.19 85 GLY A CA 1
ATOM 666 C C . GLY A 1 85 ? -27.186 6.919 19.998 1.00 94.19 85 GLY A C 1
ATOM 667 O O . GLY A 1 85 ? -26.000 6.607 19.887 1.00 94.19 85 GLY A O 1
ATOM 668 N N . GLN A 1 86 ? -28.124 6.470 19.170 1.00 91.25 86 GLN A N 1
ATOM 669 C CA . GLN A 1 86 ? -27.864 5.535 18.082 1.00 91.25 86 GLN A CA 1
ATOM 670 C C . GLN A 1 86 ? -26.675 5.959 17.198 1.00 91.25 86 GLN A C 1
ATOM 672 O O . GLN A 1 86 ? -26.538 7.125 16.827 1.00 91.25 86 GLN A O 1
ATOM 677 N N . PHE A 1 87 ? -25.840 4.984 16.834 1.00 86.81 87 PHE A N 1
ATOM 678 C CA . PHE A 1 87 ? -24.622 5.134 16.028 1.00 86.81 87 PHE A CA 1
ATOM 679 C C . PHE A 1 87 ? -23.468 5.909 16.677 1.00 86.81 87 PHE A C 1
ATOM 681 O O . PHE A 1 87 ? -22.459 6.166 16.018 1.00 86.81 87 PHE A O 1
ATOM 688 N N . GLN A 1 88 ? -23.581 6.248 17.959 1.00 92.19 88 GLN A N 1
ATOM 689 C CA . GLN A 1 88 ? -22.461 6.730 18.763 1.00 92.19 88 GLN A CA 1
ATOM 690 C C . GLN A 1 88 ? -21.827 5.573 19.547 1.00 92.19 88 GLN A C 1
ATOM 692 O O . GLN A 1 88 ? -22.324 4.446 19.539 1.00 92.19 88 GLN A O 1
ATOM 697 N N . TYR A 1 89 ? -20.694 5.833 20.192 1.00 94.62 89 TYR A N 1
ATOM 698 C CA . TYR A 1 89 ? -19.901 4.820 20.882 1.00 94.62 89 TYR A CA 1
ATOM 699 C C . TYR A 1 89 ? -19.306 5.366 22.180 1.00 94.62 89 TYR A C 1
ATOM 701 O O . TYR A 1 89 ? -19.271 6.579 22.391 1.00 94.62 89 TYR A O 1
ATOM 709 N N . PHE A 1 90 ? -18.829 4.468 23.037 1.00 94.88 90 PHE A N 1
ATOM 710 C CA . PHE A 1 90 ? -18.113 4.803 24.265 1.00 94.88 90 PHE A CA 1
ATOM 711 C C . PHE A 1 90 ? -17.178 3.665 24.695 1.00 94.88 90 PHE A C 1
ATOM 713 O O . PHE A 1 90 ? -17.310 2.514 24.275 1.00 94.88 90 PHE A O 1
ATOM 720 N N . GLY A 1 91 ? -16.226 3.986 25.573 1.00 91.38 91 GLY A N 1
ATOM 721 C CA . GLY A 1 91 ? -15.306 3.004 26.149 1.00 91.38 91 GLY A CA 1
ATOM 722 C C . GLY A 1 91 ? -14.115 2.651 25.253 1.00 91.38 91 GLY A C 1
ATOM 723 O O . GLY A 1 91 ? -13.369 1.737 25.581 1.00 91.38 91 GLY A O 1
ATOM 724 N N . GLU A 1 92 ? -13.888 3.392 24.170 1.00 90.25 92 GLU A N 1
ATOM 725 C CA . GLU A 1 92 ? -12.812 3.185 23.196 1.00 90.25 92 GLU A CA 1
ATOM 726 C C . GLU A 1 92 ? -11.406 3.251 23.806 1.00 90.25 92 GLU A C 1
ATOM 728 O O . GLU A 1 92 ? -10.502 2.558 23.343 1.00 90.25 92 GLU A O 1
ATOM 733 N N . ARG A 1 93 ? -11.220 4.023 24.887 1.00 86.25 93 ARG A N 1
ATOM 734 C CA . ARG A 1 93 ? -9.943 4.101 25.619 1.00 86.25 93 ARG A CA 1
ATOM 735 C C . ARG A 1 93 ? -9.499 2.750 26.179 1.00 86.25 93 ARG A C 1
ATOM 737 O O . ARG A 1 93 ? -8.307 2.464 26.184 1.00 86.25 93 ARG A O 1
ATOM 744 N N . ALA A 1 94 ? -10.453 1.906 26.573 1.00 87.00 94 ALA A N 1
ATOM 745 C CA . ALA A 1 94 ? -10.177 0.585 27.130 1.00 87.00 94 ALA A CA 1
ATOM 746 C C . ALA A 1 94 ? -9.608 -0.407 26.104 1.00 87.00 94 ALA A C 1
ATOM 748 O O . ALA A 1 94 ? -9.092 -1.453 26.494 1.00 87.00 94 ALA A O 1
ATOM 749 N N . LEU A 1 95 ? -9.677 -0.086 24.804 1.00 85.19 95 LEU A N 1
ATOM 750 C CA . LEU A 1 95 ? -9.018 -0.858 23.748 1.00 85.19 95 LEU A CA 1
ATOM 751 C C . LEU A 1 95 ? -7.513 -0.574 23.654 1.00 85.19 95 LEU A C 1
ATOM 753 O O . LEU A 1 95 ? -6.795 -1.356 23.039 1.00 85.19 95 LEU A O 1
ATOM 757 N N . VAL A 1 96 ? -7.038 0.524 24.248 1.00 82.38 96 VAL A N 1
ATOM 758 C CA . VAL A 1 96 ? -5.622 0.921 24.253 1.00 82.38 96 VAL A CA 1
ATOM 759 C C . VAL A 1 96 ? -5.044 0.634 25.633 1.00 82.38 96 VAL A C 1
ATOM 761 O O . VAL A 1 96 ? -4.367 -0.370 25.842 1.00 82.38 96 VAL A O 1
ATOM 764 N N . SER A 1 97 ? -5.421 1.434 26.628 1.00 79.94 97 SER A N 1
ATOM 765 C CA . SER A 1 97 ? -4.844 1.365 27.965 1.00 79.94 97 SER A CA 1
ATOM 766 C C . SER A 1 97 ? -5.723 0.583 28.940 1.00 79.94 97 SER A C 1
ATOM 768 O O . SER A 1 97 ? -6.936 0.466 28.787 1.00 79.94 97 SER A O 1
ATOM 770 N N . SER A 1 98 ? -5.096 0.03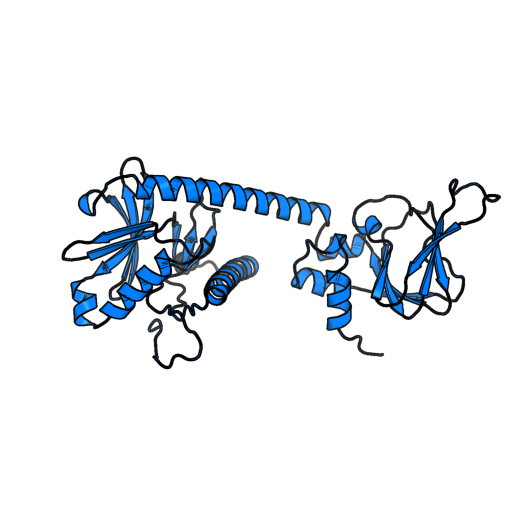0 29.981 1.00 75.81 98 SER A N 1
ATOM 771 C CA . SER A 1 98 ? -5.782 -0.607 31.117 1.00 75.81 98 SER A CA 1
ATOM 772 C C . SER A 1 98 ? -6.165 0.409 32.198 1.00 75.81 98 SER A C 1
ATOM 774 O O . SER A 1 98 ? -5.994 0.148 33.387 1.00 75.81 98 SER A O 1
ATOM 776 N N . GLU A 1 99 ? -6.610 1.594 31.786 1.00 79.88 99 GLU A N 1
ATOM 777 C CA . GLU A 1 99 ? -7.060 2.643 32.700 1.00 79.88 99 GLU A CA 1
ATOM 778 C C . GLU A 1 99 ? -8.419 2.298 33.321 1.00 79.88 99 GLU A C 1
ATOM 780 O O . GLU A 1 99 ? -9.238 1.588 32.729 1.00 79.88 99 GLU A O 1
ATOM 785 N N . SER A 1 100 ? -8.673 2.833 34.517 1.00 86.94 100 SER A N 1
ATOM 786 C CA . SER A 1 100 ? -10.007 2.791 35.105 1.00 86.94 100 SER A CA 1
ATOM 787 C C . SER A 1 100 ? -10.982 3.637 34.288 1.00 86.94 100 SER A C 1
ATOM 789 O O . SER A 1 100 ? -10.627 4.613 33.619 1.00 86.94 100 SER A O 1
ATOM 791 N N . ARG A 1 101 ? -12.254 3.254 34.321 1.00 91.50 101 ARG A N 1
ATOM 792 C CA . ARG A 1 101 ? -13.319 3.940 33.595 1.00 91.50 101 ARG A CA 1
ATOM 793 C C . ARG A 1 101 ? -13.507 5.345 34.168 1.00 91.50 101 ARG A C 1
ATOM 795 O O . ARG A 1 101 ? -13.781 5.512 35.351 1.00 91.50 101 ARG A O 1
ATOM 802 N N . GLY A 1 102 ? -13.383 6.367 33.325 1.00 89.69 102 GLY A N 1
ATOM 803 C CA . GLY A 1 102 ? -13.457 7.765 33.768 1.00 89.69 102 GLY A CA 1
ATOM 804 C C . GLY A 1 102 ? -14.865 8.257 34.121 1.00 89.69 102 GLY A C 1
ATOM 805 O O . GLY A 1 102 ? -14.997 9.260 34.810 1.00 89.69 102 GLY A O 1
ATOM 806 N N . ALA A 1 103 ? -15.912 7.568 33.669 1.00 93.38 103 ALA A N 1
ATOM 807 C CA . ALA A 1 103 ? -17.304 7.964 33.861 1.00 93.38 103 ALA A CA 1
ATOM 808 C C . ALA A 1 103 ? -18.206 6.730 33.957 1.00 93.38 103 ALA A C 1
ATOM 810 O O . ALA A 1 103 ? -17.872 5.668 33.424 1.00 93.38 103 ALA A O 1
ATOM 811 N N . ASN A 1 104 ? -19.364 6.886 34.593 1.00 95.25 104 ASN A N 1
ATOM 812 C CA . ASN A 1 104 ? -20.452 5.927 34.474 1.00 95.25 104 ASN A CA 1
ATOM 813 C C . ASN A 1 104 ? -21.093 6.049 33.092 1.00 95.25 104 ASN A C 1
ATOM 815 O O . ASN A 1 104 ? -21.131 7.138 32.516 1.00 95.25 104 ASN A O 1
ATOM 819 N N . VAL A 1 105 ? -21.682 4.960 32.609 1.00 97.31 105 VAL A N 1
ATOM 820 C CA . VAL A 1 105 ? -22.569 4.964 31.441 1.00 97.31 105 VAL A CA 1
ATOM 821 C C . VAL A 1 105 ? -23.831 4.197 31.806 1.00 97.31 105 VAL A C 1
ATOM 823 O O . VAL A 1 105 ? -23.756 3.025 32.173 1.00 97.31 105 VAL A O 1
ATOM 826 N N . ILE A 1 106 ? -24.983 4.862 31.736 1.00 97.69 106 ILE A N 1
ATOM 827 C CA . ILE A 1 106 ? -26.262 4.355 32.247 1.00 97.69 106 ILE A CA 1
ATOM 828 C C . ILE A 1 106 ? -27.281 4.317 31.110 1.00 97.69 106 ILE A C 1
ATOM 830 O O . ILE A 1 106 ? -27.479 5.315 30.416 1.00 97.69 106 ILE A O 1
ATOM 834 N N . ALA A 1 107 ? -27.959 3.186 30.940 1.00 98.25 107 ALA A N 1
ATOM 835 C CA . ALA A 1 107 ? -29.020 3.028 29.953 1.00 98.25 107 ALA A CA 1
ATOM 836 C C . ALA A 1 107 ? -30.236 3.920 30.266 1.00 98.25 107 ALA A C 1
ATOM 838 O O . ALA A 1 107 ? -30.701 3.982 31.408 1.00 98.25 107 ALA A O 1
ATOM 839 N N . LYS A 1 108 ? -30.768 4.596 29.241 1.00 97.31 108 LYS A N 1
ATOM 840 C CA . LYS A 1 108 ? -32.048 5.313 29.271 1.00 97.31 108 LYS A CA 1
ATOM 841 C C . LYS A 1 108 ? -33.032 4.603 28.347 1.00 97.31 108 LYS A C 1
ATOM 843 O O . LYS A 1 108 ? -32.944 4.685 27.124 1.00 97.31 108 LYS A O 1
ATOM 848 N N . GLY A 1 109 ? -33.975 3.886 28.942 1.00 95.88 109 GLY A N 1
ATOM 849 C CA . GLY A 1 109 ? -34.823 2.925 28.249 1.00 95.88 109 GLY A CA 1
ATOM 850 C C . GLY A 1 109 ? -34.091 1.619 27.930 1.00 95.88 109 GLY A C 1
ATOM 851 O O . GLY A 1 109 ? -33.039 1.308 28.484 1.00 95.88 109 GLY A O 1
ATOM 852 N N . LYS A 1 110 ? -34.671 0.827 27.023 1.00 96.50 110 LYS A N 1
ATOM 853 C CA . LYS A 1 110 ? -34.029 -0.386 26.504 1.00 96.50 110 LYS A CA 1
ATOM 854 C C . LYS A 1 110 ? -32.921 0.008 25.527 1.00 96.50 110 LYS A C 1
ATOM 856 O O . LYS A 1 110 ? -33.207 0.655 24.523 1.00 96.50 110 LYS A O 1
ATOM 861 N N . VAL A 1 111 ? -31.697 -0.431 25.799 1.00 97.50 111 VAL A N 1
ATOM 862 C CA . VAL A 1 111 ? -30.517 -0.145 24.974 1.00 97.50 111 VAL A CA 1
ATOM 863 C C . VAL A 1 111 ? -29.959 -1.443 24.408 1.00 97.50 111 VAL A C 1
ATOM 865 O O . VAL A 1 111 ? -29.834 -2.435 25.128 1.00 97.50 111 VAL A O 1
ATOM 868 N N . GLN A 1 112 ? -29.619 -1.433 23.121 1.00 95.69 112 GLN A N 1
ATOM 869 C CA . GLN A 1 112 ? -28.894 -2.507 22.446 1.00 95.69 112 GLN A CA 1
ATOM 870 C C . GLN A 1 112 ? -27.545 -1.978 21.975 1.00 95.69 112 GLN A C 1
ATOM 872 O O . GLN A 1 112 ? -27.463 -0.910 21.361 1.00 95.69 112 GLN A O 1
ATOM 877 N N . LEU A 1 113 ? -26.494 -2.726 22.282 1.00 95.56 113 LEU A N 1
ATOM 878 C CA . LEU A 1 113 ? -25.111 -2.376 22.015 1.00 95.56 113 LEU A CA 1
ATOM 879 C C . LEU A 1 113 ? -24.426 -3.481 21.216 1.00 95.56 113 LEU A C 1
ATOM 881 O O . LEU A 1 113 ? -24.756 -4.660 21.349 1.00 95.56 113 LEU A O 1
ATOM 885 N N . LEU A 1 114 ? -23.410 -3.083 20.462 1.00 94.25 114 LEU A N 1
ATOM 886 C CA . LEU A 1 114 ? -22.383 -3.960 19.924 1.00 94.25 114 LEU A CA 1
ATOM 887 C C . LEU A 1 114 ? -21.105 -3.770 20.734 1.00 94.25 114 LEU A C 1
ATOM 889 O O . LEU A 1 114 ? -20.714 -2.633 20.995 1.00 94.25 114 LEU A O 1
ATOM 893 N N . THR A 1 115 ? -20.456 -4.860 21.126 1.00 95.44 115 THR A N 1
ATOM 894 C CA . THR A 1 115 ? -19.273 -4.822 21.984 1.00 95.44 115 THR A CA 1
ATOM 895 C C . THR A 1 115 ? -18.172 -5.759 21.510 1.00 95.44 115 THR A C 1
ATOM 897 O O . THR A 1 115 ? -18.428 -6.775 20.865 1.00 95.44 115 THR A O 1
ATOM 900 N N . ILE A 1 116 ? -16.936 -5.376 21.812 1.00 94.88 116 ILE A N 1
ATOM 901 C CA . ILE A 1 116 ? -15.741 -6.202 21.664 1.00 94.88 116 ILE A CA 1
ATOM 902 C C . ILE A 1 116 ? -14.788 -5.877 22.811 1.00 94.88 116 ILE A C 1
ATOM 904 O O . ILE A 1 116 ? -14.625 -4.710 23.192 1.00 94.88 116 ILE A O 1
ATOM 908 N N . SER A 1 117 ? -14.154 -6.904 23.365 1.00 93.75 117 SER A N 1
ATOM 909 C CA . SER A 1 117 ? -13.113 -6.728 24.373 1.00 93.75 117 SER A CA 1
ATOM 910 C C . SER A 1 117 ? -11.752 -6.429 23.736 1.00 93.75 117 SER A C 1
ATOM 912 O O . SER A 1 117 ? -11.448 -6.850 22.620 1.00 93.75 117 SER A O 1
ATOM 914 N N . ARG A 1 118 ? -10.865 -5.758 24.477 1.00 91.94 118 ARG A N 1
ATOM 915 C CA . ARG A 1 118 ? -9.468 -5.545 24.074 1.00 91.94 118 ARG A CA 1
ATOM 916 C C . ARG A 1 118 ? -8.759 -6.867 23.796 1.00 91.94 118 ARG A C 1
ATOM 918 O O . ARG A 1 118 ? -7.949 -6.930 22.885 1.00 91.94 118 ARG A O 1
ATOM 925 N N . PHE A 1 119 ? -9.054 -7.913 24.568 1.00 91.44 119 PHE A N 1
ATOM 926 C CA . PHE A 1 119 ? -8.454 -9.230 24.361 1.00 91.44 119 PHE A CA 1
ATOM 927 C C . PHE A 1 119 ? -8.857 -9.824 23.007 1.00 91.44 119 PHE A C 1
ATOM 929 O O . PHE A 1 119 ? -7.983 -10.231 22.248 1.00 91.44 119 PHE A O 1
ATOM 936 N N . GLU A 1 120 ? -10.153 -9.820 22.681 1.00 92.31 120 GLU A N 1
ATOM 937 C CA . GLU A 1 120 ? -10.655 -10.302 21.387 1.00 92.31 120 GLU A CA 1
ATOM 938 C C . GLU A 1 120 ? -10.116 -9.461 20.230 1.00 92.31 120 GLU A C 1
ATOM 940 O O . GLU A 1 120 ? -9.637 -10.015 19.246 1.00 92.31 120 GLU A O 1
ATOM 945 N N . LEU A 1 121 ? -10.110 -8.132 20.371 1.00 92.12 121 LEU A N 1
ATOM 946 C CA . LEU A 1 121 ? -9.531 -7.238 19.372 1.00 92.12 121 LEU A CA 1
ATOM 947 C C . LEU A 1 121 ? -8.050 -7.565 19.129 1.00 92.12 121 LEU A C 1
ATOM 949 O O . LEU A 1 121 ? -7.649 -7.798 17.992 1.00 92.12 121 LEU A O 1
ATOM 953 N N . CYS A 1 122 ? -7.245 -7.643 20.192 1.00 90.50 122 CYS A N 1
ATOM 954 C CA . CYS A 1 122 ? -5.824 -7.964 20.085 1.00 90.50 122 CYS A CA 1
ATOM 955 C C . CYS A 1 122 ? -5.578 -9.355 19.491 1.00 90.50 122 CYS A C 1
ATOM 957 O O . CYS A 1 122 ? -4.624 -9.528 18.738 1.00 90.50 122 CYS A O 1
ATOM 959 N N . ALA A 1 123 ? -6.427 -10.336 19.801 1.00 89.38 123 ALA A N 1
ATOM 960 C CA . ALA A 1 123 ? -6.332 -11.675 19.230 1.00 89.38 123 ALA A CA 1
ATOM 961 C C . ALA A 1 123 ? -6.627 -11.697 17.720 1.00 89.38 123 ALA A C 1
ATOM 963 O O . ALA A 1 123 ? -6.075 -12.533 17.010 1.00 89.38 123 ALA A O 1
ATOM 964 N N . LEU A 1 124 ? -7.477 -10.789 17.229 1.00 88.06 124 LEU A N 1
ATOM 965 C CA . LEU A 1 124 ? -7.848 -10.713 15.815 1.00 88.06 124 LEU A CA 1
ATOM 966 C C . LEU A 1 124 ? -6.814 -9.976 14.964 1.00 88.06 124 LEU A C 1
ATOM 968 O O . LEU A 1 124 ? -6.488 -10.434 13.872 1.00 88.06 124 LEU A O 1
ATOM 972 N N . ILE A 1 125 ? -6.333 -8.822 15.434 1.00 88.38 125 ILE A N 1
ATOM 973 C CA . ILE A 1 125 ? -5.552 -7.893 14.600 1.00 88.38 125 ILE A CA 1
ATOM 974 C C . ILE A 1 125 ? -4.217 -7.460 15.218 1.00 88.38 125 ILE A C 1
ATOM 976 O O . ILE A 1 125 ? -3.474 -6.723 14.577 1.00 88.38 125 ILE A O 1
ATOM 980 N N . GLY A 1 126 ? -3.896 -7.906 16.435 1.00 87.88 126 GLY A N 1
ATOM 981 C CA . GLY A 1 126 ? -2.764 -7.403 17.216 1.00 87.88 126 GLY A CA 1
ATOM 982 C C . GLY A 1 126 ? -3.110 -6.158 18.042 1.00 87.88 126 GLY A C 1
ATOM 983 O O . GLY A 1 126 ? -4.247 -5.684 18.055 1.00 87.88 126 GLY A O 1
ATOM 984 N N . THR A 1 127 ? -2.135 -5.623 18.782 1.00 87.75 127 THR A N 1
ATOM 985 C CA . THR A 1 127 ? -2.366 -4.439 19.623 1.00 87.75 127 THR A CA 1
ATOM 986 C C . THR A 1 127 ? -2.485 -3.177 18.769 1.00 87.75 127 THR A C 1
ATOM 988 O O . THR A 1 127 ? -1.717 -2.955 17.832 1.00 87.75 127 THR A O 1
ATOM 991 N N . LEU A 1 128 ? -3.432 -2.298 19.113 1.00 85.88 128 LEU A N 1
ATOM 992 C CA . LEU A 1 128 ? -3.603 -1.019 18.411 1.00 85.88 128 LEU A CA 1
ATOM 993 C C . LEU A 1 128 ? -2.361 -0.121 18.515 1.00 85.88 128 LEU A C 1
ATOM 995 O O . LEU A 1 128 ? -2.139 0.704 17.633 1.00 85.88 128 LEU A O 1
ATOM 999 N N . GLU A 1 129 ? -1.571 -0.261 19.581 1.00 85.25 129 GLU A N 1
ATOM 1000 C CA . GLU A 1 129 ? -0.285 0.427 19.754 1.00 85.25 129 GLU A CA 1
ATOM 1001 C C . GLU A 1 129 ? 0.725 -0.018 18.698 1.00 85.25 129 GLU A C 1
ATOM 1003 O O . GLU A 1 129 ? 1.214 0.830 17.957 1.00 85.25 129 GLU A O 1
ATOM 1008 N N . LEU A 1 130 ? 0.933 -1.330 18.536 1.00 85.00 130 LEU A N 1
ATOM 1009 C CA . LEU A 1 130 ? 1.843 -1.874 17.528 1.00 85.00 130 LEU A CA 1
ATOM 1010 C C . LEU A 1 130 ? 1.434 -1.436 16.116 1.00 85.00 130 LEU A C 1
ATOM 1012 O O . LEU A 1 130 ? 2.260 -0.937 15.362 1.00 85.00 130 LEU A O 1
ATOM 1016 N N . ILE A 1 131 ? 0.144 -1.531 15.775 1.00 85.06 131 ILE A N 1
ATOM 1017 C CA . ILE A 1 131 ? -0.358 -1.121 14.451 1.00 85.06 131 ILE A CA 1
ATOM 1018 C C . ILE A 1 131 ? -0.117 0.379 14.207 1.00 85.06 131 ILE A C 1
ATOM 1020 O O . ILE A 1 1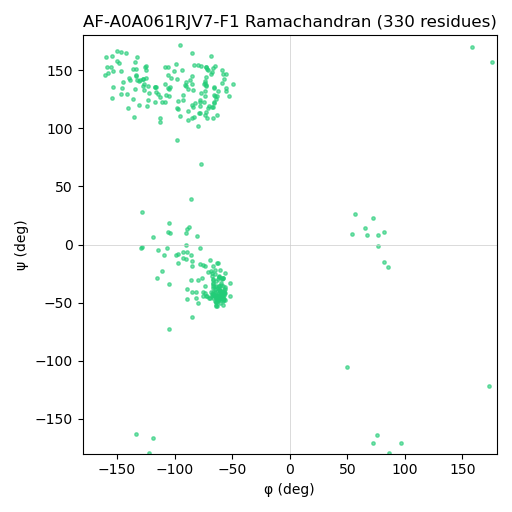31 ? 0.213 0.794 13.092 1.00 85.06 131 ILE A O 1
ATOM 1024 N N . LYS A 1 132 ? -0.296 1.220 15.235 1.00 84.75 132 LYS A N 1
ATOM 1025 C CA . LYS A 1 132 ? -0.022 2.661 15.144 1.00 84.75 132 LYS A CA 1
ATOM 1026 C C . LYS A 1 132 ? 1.465 2.932 14.952 1.00 84.75 132 LYS A C 1
ATOM 1028 O O . LYS A 1 132 ? 1.801 3.725 14.075 1.00 84.75 132 LYS A O 1
ATOM 1033 N N . GLU A 1 133 ? 2.322 2.281 15.730 1.00 86.75 133 GLU A N 1
ATOM 1034 C CA . GLU A 1 133 ? 3.779 2.409 15.646 1.00 86.75 133 GLU A CA 1
ATOM 1035 C C . GLU A 1 133 ? 4.300 1.951 14.280 1.00 86.75 133 GLU A C 1
ATOM 1037 O O . GLU A 1 133 ? 5.031 2.687 13.621 1.00 86.75 133 GLU A O 1
ATOM 1042 N N . GLU A 1 134 ? 3.856 0.794 13.785 1.00 83.44 134 GLU A N 1
ATOM 1043 C CA . GLU A 1 134 ? 4.222 0.284 12.461 1.00 83.44 134 GLU A CA 1
ATOM 1044 C C . GLU A 1 134 ? 3.778 1.229 11.341 1.00 83.44 134 GLU A C 1
ATOM 1046 O O . GLU A 1 134 ? 4.549 1.513 10.417 1.00 83.44 134 GLU A O 1
ATOM 1051 N N . ARG A 1 135 ? 2.552 1.763 11.434 1.00 82.44 135 ARG A N 1
ATOM 1052 C CA . ARG A 1 135 ? 2.034 2.755 10.484 1.00 82.44 135 ARG A CA 1
ATOM 1053 C C . ARG A 1 135 ? 2.847 4.047 10.528 1.00 82.44 135 ARG A C 1
ATOM 1055 O O . ARG A 1 135 ? 3.152 4.589 9.468 1.00 82.44 135 ARG A O 1
ATOM 1062 N N . GLN A 1 136 ? 3.187 4.553 11.712 1.00 84.88 136 GLN A N 1
ATOM 1063 C CA . GLN A 1 136 ? 4.002 5.761 11.866 1.00 84.88 136 GLN A CA 1
ATOM 1064 C C . GLN A 1 136 ? 5.411 5.553 11.314 1.00 84.88 136 GLN A C 1
ATOM 1066 O O . GLN A 1 136 ? 5.837 6.319 10.453 1.00 84.88 136 GLN A O 1
ATOM 1071 N N . ALA A 1 137 ? 6.075 4.463 11.697 1.00 85.69 137 ALA A N 1
ATOM 1072 C CA . ALA A 1 137 ? 7.385 4.100 11.175 1.00 85.69 137 ALA A CA 1
ATOM 1073 C C . ALA A 1 137 ? 7.363 3.958 9.644 1.00 85.69 137 ALA A C 1
ATOM 1075 O O . ALA A 1 137 ? 8.294 4.372 8.954 1.00 85.69 137 ALA A O 1
ATOM 1076 N N . TRP A 1 138 ? 6.290 3.399 9.074 1.00 82.06 138 TRP A N 1
ATOM 1077 C CA . TRP A 1 138 ? 6.121 3.333 7.623 1.00 82.06 138 TRP A CA 1
ATOM 1078 C C . TRP A 1 138 ? 5.944 4.717 6.982 1.00 82.06 138 TRP A C 1
ATOM 1080 O O . TRP A 1 138 ? 6.563 4.986 5.952 1.00 82.06 138 TRP A O 1
ATOM 1090 N N . LEU A 1 139 ? 5.143 5.604 7.581 1.00 84.12 139 LEU A N 1
ATOM 1091 C CA . LEU A 1 139 ? 4.954 6.975 7.096 1.00 84.12 139 LEU A CA 1
ATOM 1092 C C . LEU A 1 139 ? 6.261 7.775 7.125 1.00 84.12 139 LEU A C 1
ATOM 1094 O O . LEU A 1 139 ? 6.567 8.466 6.154 1.00 84.12 139 LEU A O 1
ATOM 1098 N N . GLU A 1 140 ? 7.047 7.641 8.191 1.00 87.00 140 GLU A N 1
ATOM 1099 C CA . GLU A 1 140 ? 8.371 8.256 8.318 1.00 87.00 140 GLU A CA 1
ATOM 1100 C C . GLU A 1 140 ? 9.330 7.737 7.245 1.00 87.00 140 GLU A C 1
ATOM 1102 O O . GLU A 1 140 ? 9.937 8.525 6.519 1.00 87.00 140 GLU A O 1
ATOM 1107 N N . ARG A 1 141 ? 9.399 6.414 7.051 1.00 83.62 141 ARG A N 1
ATOM 1108 C CA . ARG A 1 141 ? 10.188 5.811 5.966 1.00 83.62 141 ARG A CA 1
ATOM 1109 C C . ARG A 1 141 ? 9.770 6.326 4.588 1.00 83.62 141 ARG A C 1
ATOM 1111 O O . ARG A 1 141 ? 10.627 6.619 3.758 1.00 83.62 141 ARG A O 1
ATOM 1118 N N . CYS A 1 142 ? 8.468 6.471 4.340 1.00 81.75 142 CYS A N 1
ATOM 1119 C CA . CYS A 1 142 ? 7.961 7.041 3.091 1.00 81.75 142 CYS A CA 1
ATOM 1120 C C . CYS A 1 142 ? 8.349 8.512 2.919 1.00 81.75 142 CYS A C 1
ATOM 1122 O O . CYS A 1 142 ? 8.607 8.941 1.797 1.00 81.75 142 CYS A O 1
ATOM 1124 N N . HIS A 1 143 ? 8.367 9.292 4.001 1.00 85.12 143 HIS A N 1
ATOM 1125 C CA . HIS A 1 143 ? 8.799 10.687 3.972 1.00 85.12 143 HIS A CA 1
ATOM 1126 C C . HIS A 1 143 ? 10.274 10.792 3.580 1.00 85.12 143 HIS A C 1
ATOM 1128 O O . HIS A 1 143 ? 10.595 11.451 2.594 1.00 85.12 143 HIS A O 1
ATOM 1134 N N . VAL A 1 144 ? 11.143 10.064 4.286 1.00 85.25 144 VAL A N 1
ATOM 1135 C CA . VAL A 1 144 ? 12.588 10.028 4.012 1.00 85.25 144 VAL A CA 1
ATOM 1136 C C . VAL A 1 144 ? 12.863 9.566 2.580 1.00 85.25 144 VAL A C 1
ATOM 1138 O O . VAL A 1 144 ? 13.601 10.223 1.850 1.00 85.25 144 VAL A O 1
ATOM 1141 N N . ALA A 1 145 ? 12.211 8.487 2.129 1.00 82.31 145 ALA A N 1
ATOM 1142 C CA . ALA A 1 145 ? 12.368 7.994 0.762 1.00 82.31 145 ALA A CA 1
ATOM 1143 C C . ALA A 1 145 ? 11.979 9.053 -0.286 1.00 82.31 145 ALA A C 1
ATOM 1145 O O . ALA A 1 145 ? 12.679 9.209 -1.283 1.00 82.31 145 ALA A O 1
ATOM 1146 N N . ARG A 1 146 ? 10.901 9.821 -0.061 1.00 82.38 146 ARG A N 1
ATOM 1147 C CA . ARG A 1 146 ? 10.492 10.906 -0.971 1.00 82.38 146 ARG A CA 1
ATOM 1148 C C . ARG A 1 146 ? 11.497 12.054 -1.011 1.00 82.38 146 ARG A C 1
ATOM 1150 O O . ARG A 1 146 ? 11.751 12.575 -2.094 1.00 82.38 146 ARG A O 1
ATOM 1157 N N . GLU A 1 147 ? 12.057 12.449 0.129 1.00 85.31 147 GLU A N 1
ATOM 1158 C CA . GLU A 1 147 ? 13.076 13.505 0.181 1.00 85.31 147 GLU A CA 1
ATOM 1159 C C . GLU A 1 147 ? 14.346 13.096 -0.568 1.00 85.31 147 GLU A C 1
ATOM 1161 O O . GLU A 1 147 ? 14.842 13.851 -1.405 1.00 85.31 147 GLU A O 1
ATOM 1166 N N . LEU A 1 148 ? 14.826 11.875 -0.334 1.00 84.50 148 LEU A N 1
ATOM 1167 C CA . LEU A 1 148 ? 16.003 11.332 -1.010 1.00 84.50 148 LEU A CA 1
ATOM 1168 C C . LEU A 1 148 ? 15.769 11.157 -2.516 1.00 84.50 148 LEU A C 1
ATOM 1170 O O . LEU A 1 148 ? 16.616 11.531 -3.330 1.00 84.50 148 LEU A O 1
ATOM 1174 N N . MET A 1 149 ? 14.583 10.684 -2.912 1.00 82.75 149 MET A N 1
ATOM 1175 C CA . MET A 1 149 ? 14.158 10.660 -4.313 1.00 82.75 149 MET A CA 1
ATOM 1176 C C . MET A 1 149 ? 14.194 12.061 -4.942 1.00 82.75 149 MET A C 1
ATOM 1178 O O . MET A 1 149 ? 14.738 12.223 -6.034 1.00 82.75 149 MET A O 1
ATOM 1182 N N . ALA A 1 150 ? 13.659 13.083 -4.269 1.00 86.19 150 ALA A N 1
ATOM 1183 C CA . ALA A 1 150 ? 13.659 14.450 -4.786 1.00 86.19 150 ALA A CA 1
ATOM 1184 C C . ALA A 1 150 ? 15.086 14.992 -4.974 1.00 86.19 150 ALA A C 1
ATOM 1186 O O . ALA A 1 150 ? 15.402 15.517 -6.041 1.00 86.19 150 ALA A O 1
ATOM 1187 N N . GLN A 1 151 ? 15.969 14.798 -3.989 1.00 88.12 151 GLN A N 1
ATOM 1188 C CA . GLN A 1 151 ? 17.383 15.187 -4.083 1.00 88.12 151 GLN A CA 1
ATOM 1189 C C . GLN A 1 151 ? 18.084 14.492 -5.254 1.00 88.12 151 GLN A C 1
ATOM 1191 O O . GLN A 1 151 ? 18.772 15.130 -6.051 1.00 88.12 151 GLN A O 1
ATOM 1196 N N . ARG A 1 152 ? 17.860 13.184 -5.410 1.00 87.50 152 ARG A N 1
ATOM 1197 C CA . ARG A 1 152 ? 18.443 12.405 -6.502 1.00 87.50 152 ARG A CA 1
ATOM 1198 C C . ARG A 1 152 ? 17.908 12.823 -7.870 1.00 87.50 152 ARG A C 1
ATOM 1200 O O . ARG A 1 152 ? 18.669 12.871 -8.834 1.00 87.50 152 ARG A O 1
ATOM 1207 N N . SER A 1 153 ? 16.620 13.155 -7.957 1.00 89.69 153 SER A N 1
ATOM 1208 C CA . SER A 1 153 ? 16.023 13.707 -9.173 1.00 89.69 153 SER A CA 1
ATOM 1209 C C . SER A 1 153 ? 16.710 15.009 -9.588 1.00 89.69 153 SER A C 1
ATOM 1211 O O . SER A 1 153 ? 16.971 15.193 -10.773 1.00 89.69 153 SER A O 1
ATOM 1213 N N . VAL A 1 154 ? 17.025 15.893 -8.633 1.00 91.06 154 VAL A N 1
ATOM 1214 C CA . VAL A 1 154 ? 17.761 17.141 -8.900 1.00 91.06 154 VAL A CA 1
ATOM 1215 C C . VAL A 1 154 ? 19.179 16.840 -9.391 1.00 91.06 154 VAL A C 1
ATOM 1217 O O . VAL A 1 154 ? 19.557 17.322 -10.454 1.00 91.06 154 VAL A O 1
ATOM 1220 N N . ALA A 1 155 ? 19.924 15.966 -8.707 1.00 91.00 155 ALA A N 1
ATOM 1221 C CA . ALA A 1 155 ? 21.293 15.610 -9.098 1.00 91.00 155 ALA A CA 1
ATOM 1222 C C . ALA A 1 155 ? 21.385 15.032 -10.526 1.00 91.00 155 ALA A C 1
ATOM 1224 O O . ALA A 1 155 ? 22.269 15.401 -11.301 1.00 91.00 155 ALA A O 1
ATOM 1225 N N . LEU A 1 156 ? 20.447 14.153 -10.898 1.00 91.06 156 LEU A N 1
ATOM 1226 C CA . LEU A 1 156 ? 20.350 13.584 -12.248 1.00 91.06 156 LEU A CA 1
ATOM 1227 C C . LEU A 1 156 ? 19.992 14.630 -13.318 1.00 91.06 156 LEU A C 1
ATOM 1229 O O . LEU A 1 156 ? 20.418 14.493 -14.465 1.00 91.06 156 LEU A O 1
ATOM 1233 N N . LEU A 1 157 ? 19.193 15.645 -12.972 1.00 92.00 157 LEU A N 1
ATOM 1234 C CA . LEU A 1 157 ? 18.821 16.729 -13.887 1.00 92.00 157 LEU A CA 1
ATOM 1235 C C . LEU A 1 157 ? 19.962 17.728 -14.100 1.00 92.00 157 LEU A C 1
ATOM 1237 O O . LEU A 1 157 ? 20.164 18.176 -15.227 1.00 92.00 157 LEU A O 1
ATOM 1241 N N . GLU A 1 158 ? 20.685 18.077 -13.036 1.00 93.19 158 GLU A N 1
ATOM 1242 C CA . GLU A 1 158 ? 21.768 19.067 -13.067 1.00 93.19 158 GLU A CA 1
ATOM 1243 C C . GLU A 1 158 ? 23.052 18.521 -13.695 1.00 93.19 158 GLU A C 1
ATOM 1245 O O . GLU A 1 158 ? 23.819 19.278 -14.292 1.00 93.19 158 GLU A O 1
ATOM 1250 N N . THR A 1 159 ? 23.285 17.211 -13.595 1.00 93.81 159 THR A N 1
ATOM 1251 C CA . THR A 1 159 ? 24.473 16.591 -14.184 1.00 93.81 159 THR A CA 1
ATOM 1252 C C . THR A 1 159 ? 24.300 16.419 -15.688 1.00 93.81 159 THR A C 1
ATOM 1254 O O . THR A 1 159 ? 23.351 15.780 -16.163 1.00 93.81 159 THR A O 1
ATOM 1257 N N . ASP A 1 160 ? 25.241 16.962 -16.457 1.00 93.12 160 ASP A N 1
ATOM 1258 C CA . ASP A 1 160 ? 25.285 16.750 -17.898 1.00 93.12 160 ASP A CA 1
ATOM 1259 C C . ASP A 1 160 ? 25.964 15.414 -18.217 1.00 93.12 160 ASP A C 1
ATOM 1261 O O . ASP A 1 160 ? 27.086 15.156 -17.792 1.00 93.12 160 ASP A O 1
ATOM 1265 N N . PHE A 1 161 ? 25.242 14.544 -18.917 1.00 94.94 161 PHE A N 1
ATOM 1266 C CA . PHE A 1 161 ? 25.703 13.220 -19.327 1.00 94.94 161 PHE A CA 1
ATOM 1267 C C . PHE A 1 161 ? 24.862 12.744 -20.508 1.00 94.94 161 PHE A C 1
ATOM 1269 O O . PHE A 1 161 ? 23.698 13.132 -20.678 1.00 94.94 161 PHE A O 1
ATOM 1276 N N . SER A 1 162 ? 25.468 11.889 -21.314 1.00 94.50 162 SER A N 1
ATOM 1277 C CA . SER A 1 162 ? 24.966 11.379 -22.578 1.00 94.50 162 SER A CA 1
ATOM 1278 C C . SER A 1 162 ? 24.889 9.850 -22.565 1.00 94.50 162 SER A C 1
ATOM 1280 O O . SER A 1 162 ? 25.198 9.193 -21.575 1.00 94.50 162 SER A O 1
ATOM 1282 N N . LEU A 1 163 ? 24.451 9.258 -23.679 1.00 95.06 163 LEU A N 1
ATOM 1283 C CA . LEU A 1 163 ? 24.328 7.802 -23.791 1.00 95.06 163 LEU A CA 1
ATOM 1284 C C . LEU A 1 163 ? 25.674 7.067 -23.709 1.00 95.06 163 LEU A C 1
ATOM 1286 O O . LEU A 1 163 ? 25.676 5.897 -23.349 1.00 95.06 163 LEU A O 1
ATOM 1290 N N . SER A 1 164 ? 26.793 7.711 -24.062 1.00 93.69 164 SER A N 1
ATOM 1291 C CA . SER A 1 164 ? 28.123 7.088 -23.978 1.00 93.69 164 SER A CA 1
ATOM 1292 C C . SER A 1 164 ? 28.661 7.002 -22.556 1.00 93.69 164 SER A C 1
ATOM 1294 O O . SER A 1 164 ? 29.577 6.227 -22.316 1.00 93.69 164 SER A O 1
ATOM 1296 N N . ASP A 1 165 ? 28.089 7.782 -21.639 1.00 95.56 165 ASP A N 1
ATOM 1297 C CA . ASP A 1 165 ? 28.504 7.847 -20.236 1.00 95.56 165 ASP A CA 1
ATOM 1298 C C . ASP A 1 165 ? 27.742 6.825 -19.370 1.00 95.56 165 ASP A C 1
ATOM 1300 O O . ASP A 1 165 ? 27.936 6.763 -18.159 1.00 95.56 165 ASP A O 1
ATOM 1304 N N . LEU A 1 166 ? 26.832 6.054 -19.983 1.00 95.25 166 LEU A N 1
ATOM 1305 C CA . LEU A 1 166 ? 26.039 5.022 -19.321 1.00 95.25 166 LEU A CA 1
ATOM 1306 C C . LEU A 1 166 ? 26.775 3.681 -19.329 1.00 95.25 166 LEU A C 1
ATOM 1308 O O . LEU A 1 166 ? 26.902 3.034 -20.371 1.00 95.25 166 LEU A O 1
ATOM 1312 N N . ASP A 1 167 ? 27.133 3.205 -18.143 1.00 95.75 167 ASP A N 1
ATOM 1313 C CA . ASP A 1 167 ? 27.631 1.851 -17.941 1.00 95.75 167 ASP A CA 1
ATOM 1314 C C . ASP A 1 167 ? 26.459 0.881 -17.785 1.00 95.75 167 ASP A C 1
ATOM 1316 O O . ASP A 1 167 ? 25.655 0.991 -16.857 1.00 95.75 167 ASP A O 1
ATOM 1320 N N . CYS A 1 168 ? 26.343 -0.095 -18.688 1.00 95.25 168 CYS A N 1
ATOM 1321 C CA . CYS A 1 168 ? 25.322 -1.137 -18.590 1.00 95.25 168 CYS A CA 1
ATOM 1322 C C . CYS A 1 168 ? 25.731 -2.184 -17.548 1.00 95.25 168 CYS A C 1
ATOM 1324 O O . CYS A 1 168 ? 26.683 -2.935 -17.753 1.00 95.25 168 CYS A O 1
ATOM 1326 N N . LEU A 1 169 ? 24.987 -2.254 -16.445 1.00 93.75 169 LEU A N 1
ATOM 1327 C CA . LEU A 1 169 ? 25.207 -3.228 -15.373 1.00 93.75 169 LEU A CA 1
ATOM 1328 C C . LEU A 1 169 ? 24.500 -4.556 -15.654 1.00 93.75 169 LEU A C 1
ATOM 1330 O O . LEU A 1 169 ? 24.956 -5.611 -15.220 1.00 93.75 169 LEU A O 1
ATOM 1334 N N . GLY A 1 170 ? 23.375 -4.509 -16.368 1.00 92.94 170 GLY A N 1
ATOM 1335 C CA . GLY A 1 170 ? 22.614 -5.695 -16.729 1.00 92.94 170 GLY A CA 1
ATOM 1336 C C . GLY A 1 170 ? 21.315 -5.365 -17.452 1.00 92.94 170 GLY A C 1
ATOM 1337 O O . GLY A 1 170 ? 20.757 -4.276 -17.315 1.00 92.94 170 GLY A O 1
ATOM 1338 N N . ILE A 1 171 ? 20.819 -6.332 -18.216 1.00 93.19 171 ILE A N 1
ATOM 1339 C CA . ILE A 1 171 ? 19.528 -6.246 -18.896 1.00 93.19 171 ILE A CA 1
ATOM 1340 C C . ILE A 1 171 ? 18.497 -6.959 -18.025 1.00 93.19 171 ILE A C 1
ATOM 1342 O O . ILE A 1 171 ? 18.674 -8.125 -17.688 1.00 93.19 171 ILE A O 1
ATOM 1346 N N . LEU A 1 172 ? 17.438 -6.245 -17.653 1.00 92.12 172 LEU A N 1
ATOM 1347 C CA . LEU A 1 172 ? 16.361 -6.764 -16.812 1.00 92.12 172 LEU A CA 1
ATOM 1348 C C . LEU A 1 172 ? 15.258 -7.404 -17.655 1.00 92.12 172 LEU A C 1
ATOM 1350 O O . LEU A 1 172 ? 14.689 -8.410 -17.255 1.00 92.12 172 LEU A O 1
ATOM 1354 N N . PHE A 1 173 ? 14.943 -6.808 -18.805 1.00 91.56 173 PHE A N 1
ATOM 1355 C CA . PHE A 1 173 ? 13.854 -7.248 -19.673 1.00 91.56 173 PHE A CA 1
ATOM 1356 C C . PHE A 1 173 ? 14.049 -6.707 -21.091 1.00 91.56 173 PHE A C 1
ATOM 1358 O O . PHE A 1 173 ? 14.532 -5.585 -21.255 1.00 91.56 173 PHE A O 1
ATOM 1365 N N . VAL A 1 174 ? 13.653 -7.476 -22.107 1.00 92.81 174 VAL A N 1
ATOM 1366 C CA . VAL A 1 174 ? 13.619 -7.044 -23.512 1.00 92.81 174 VAL A CA 1
ATOM 1367 C C . VAL A 1 174 ? 12.380 -7.623 -24.175 1.00 92.81 174 VAL A C 1
ATOM 1369 O O . VAL A 1 174 ? 12.165 -8.830 -24.123 1.00 92.81 174 VAL A O 1
ATOM 1372 N N . GLU A 1 175 ? 11.603 -6.775 -24.840 1.00 88.56 175 GLU A N 1
ATOM 1373 C CA . GLU A 1 175 ? 10.442 -7.184 -25.621 1.00 88.56 175 GLU A CA 1
ATOM 1374 C C . GLU A 1 175 ? 10.140 -6.175 -26.732 1.00 88.56 175 GLU A C 1
ATOM 1376 O O . GLU A 1 175 ? 9.917 -4.985 -26.486 1.00 88.56 175 GLU A O 1
ATOM 1381 N N . GLU A 1 176 ? 10.059 -6.683 -27.963 1.00 89.12 176 GLU A N 1
ATOM 1382 C CA . GLU A 1 176 ? 9.818 -5.900 -29.177 1.00 89.12 176 GLU A CA 1
ATOM 1383 C C . GLU A 1 176 ? 10.758 -4.685 -29.285 1.00 89.12 176 GLU A C 1
ATOM 1385 O O . GLU A 1 176 ? 11.939 -4.823 -29.585 1.00 89.12 176 GLU A O 1
ATOM 1390 N N . VAL A 1 177 ? 10.219 -3.487 -29.042 1.00 92.50 177 VAL A N 1
ATOM 1391 C CA . VAL A 1 177 ? 10.913 -2.200 -29.129 1.00 92.50 177 VAL A CA 1
ATOM 1392 C C . VAL A 1 177 ? 11.516 -1.754 -27.802 1.00 92.50 177 VAL A C 1
ATOM 1394 O O . VAL A 1 177 ? 12.234 -0.758 -27.790 1.00 92.50 177 VAL A O 1
ATOM 1397 N N . LEU A 1 178 ? 11.170 -2.413 -26.693 1.00 93.69 178 LEU A N 1
ATOM 1398 C CA . LEU A 1 178 ? 11.491 -1.999 -25.333 1.00 93.69 178 LEU A CA 1
ATOM 1399 C C . LEU A 1 178 ? 12.596 -2.873 -24.737 1.00 93.69 178 LEU A C 1
ATOM 1401 O O . LEU A 1 178 ? 12.508 -4.095 -24.757 1.00 93.69 178 LEU A O 1
ATOM 1405 N N . ALA A 1 179 ? 13.573 -2.238 -24.097 1.00 95.06 179 ALA A N 1
ATOM 1406 C CA . ALA A 1 179 ? 14.455 -2.888 -23.139 1.00 95.06 179 ALA A CA 1
ATOM 1407 C C . ALA A 1 179 ? 14.482 -2.113 -21.815 1.00 95.06 179 ALA A C 1
ATOM 1409 O O . ALA A 1 179 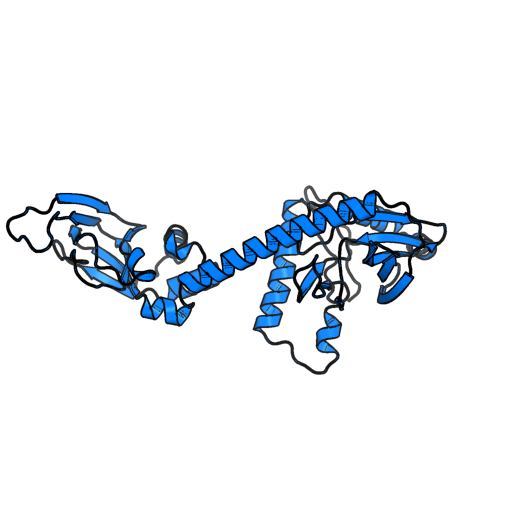? 14.465 -0.883 -21.794 1.00 95.06 179 ALA A O 1
ATOM 1410 N N . LEU A 1 180 ? 14.536 -2.834 -20.701 1.00 95.06 180 LEU A N 1
ATOM 1411 C CA . LEU A 1 180 ? 14.802 -2.293 -19.372 1.00 95.06 180 LEU A CA 1
ATOM 1412 C C . LEU A 1 180 ? 16.202 -2.738 -18.968 1.00 95.06 180 LEU A C 1
ATOM 1414 O O . LEU A 1 180 ? 16.485 -3.935 -18.926 1.00 95.06 180 LEU A O 1
ATOM 1418 N N . ALA A 1 181 ? 17.073 -1.783 -18.666 1.00 94.94 181 ALA A N 1
ATOM 1419 C CA . ALA A 1 181 ? 18.447 -2.054 -18.270 1.00 94.94 181 ALA A CA 1
ATOM 1420 C C . ALA A 1 181 ? 18.768 -1.372 -16.941 1.00 94.94 181 ALA A C 1
ATOM 1422 O O . ALA A 1 181 ? 18.395 -0.221 -16.720 1.00 94.94 181 ALA A O 1
ATOM 1423 N N . ALA A 1 182 ? 19.482 -2.076 -16.069 1.00 94.25 182 ALA A N 1
ATOM 1424 C CA . ALA A 1 182 ? 20.168 -1.461 -14.948 1.00 94.25 182 ALA A CA 1
ATOM 1425 C C . ALA A 1 182 ? 21.445 -0.809 -15.488 1.00 94.25 182 ALA A C 1
ATOM 1427 O O . ALA A 1 182 ? 22.272 -1.473 -16.116 1.00 94.25 182 ALA A O 1
ATOM 1428 N N . MET A 1 183 ? 21.590 0.492 -15.273 1.00 94.81 183 MET A N 1
ATOM 1429 C CA . MET A 1 183 ? 22.721 1.277 -15.753 1.00 94.81 183 MET A CA 1
ATOM 1430 C C . MET A 1 183 ? 23.273 2.157 -14.638 1.00 94.81 183 MET A C 1
ATOM 1432 O O . MET A 1 183 ? 22.589 2.408 -13.649 1.00 94.81 183 MET A O 1
ATOM 1436 N N . ALA A 1 184 ? 24.502 2.628 -14.790 1.00 93.44 184 ALA A N 1
ATOM 1437 C CA . ALA A 1 184 ? 25.112 3.587 -13.883 1.00 93.44 184 ALA A CA 1
ATOM 1438 C C . ALA A 1 184 ? 25.808 4.707 -14.650 1.00 93.44 184 ALA A C 1
ATOM 1440 O O . ALA A 1 184 ? 26.192 4.545 -15.804 1.00 93.44 184 ALA A O 1
ATOM 1441 N N . VAL A 1 185 ? 25.968 5.836 -13.970 1.00 93.75 185 VAL A N 1
ATOM 1442 C CA . VAL A 1 185 ? 26.886 6.907 -14.363 1.00 93.75 185 VAL A CA 1
ATOM 1443 C C . VAL A 1 185 ? 27.824 7.125 -13.188 1.00 93.75 185 VAL A C 1
ATOM 1445 O O . VAL A 1 185 ? 27.380 7.142 -12.030 1.00 93.75 185 VAL A O 1
ATOM 1448 N N . GLU A 1 186 ? 29.113 7.281 -13.474 1.00 90.06 186 GLU A N 1
ATOM 1449 C CA . GLU A 1 186 ? 30.117 7.568 -12.454 1.00 90.06 186 GLU A CA 1
ATOM 1450 C C . GLU A 1 186 ? 29.697 8.794 -11.619 1.00 90.06 186 GLU A C 1
ATOM 1452 O O . GLU A 1 186 ? 29.302 9.831 -12.146 1.00 90.06 186 GLU A O 1
ATOM 1457 N N . GLY A 1 187 ? 29.696 8.653 -10.291 1.00 87.88 187 GLY A N 1
ATOM 1458 C CA . GLY A 1 187 ? 29.259 9.705 -9.363 1.00 87.88 187 GLY A CA 1
ATOM 1459 C C . GLY A 1 187 ? 27.743 9.831 -9.131 1.00 87.88 187 GLY A C 1
ATOM 1460 O O . GLY A 1 187 ? 27.356 10.433 -8.132 1.00 87.88 187 GLY A O 1
ATOM 1461 N N . LEU A 1 188 ? 26.877 9.232 -9.963 1.00 87.56 188 LEU A N 1
ATOM 1462 C CA . LEU A 1 188 ? 25.402 9.278 -9.805 1.00 87.56 188 LEU A CA 1
ATOM 1463 C C . LEU A 1 188 ? 24.776 7.937 -9.375 1.00 87.56 188 LEU A C 1
ATOM 1465 O O . LEU A 1 188 ? 23.587 7.862 -9.026 1.00 87.56 188 LEU A O 1
ATOM 1469 N N . GLY A 1 189 ? 25.580 6.873 -9.383 1.00 87.62 189 GLY A N 1
ATOM 1470 C CA . GLY A 1 189 ? 25.174 5.530 -8.980 1.00 87.62 189 GLY A CA 1
ATOM 1471 C C . GLY A 1 189 ? 24.237 4.848 -9.981 1.00 87.62 189 GLY A C 1
ATOM 1472 O O . GLY A 1 189 ? 24.029 5.324 -11.095 1.00 87.62 189 GLY A O 1
ATOM 1473 N N . GLY A 1 190 ? 23.681 3.704 -9.572 1.00 89.38 190 GLY A N 1
ATOM 1474 C CA . GLY A 1 190 ? 22.862 2.846 -10.432 1.00 89.38 190 GLY A CA 1
ATOM 1475 C C . GLY A 1 190 ? 21.381 3.230 -10.473 1.00 89.38 190 GLY A C 1
ATOM 1476 O O . GLY A 1 190 ? 20.799 3.592 -9.447 1.00 89.38 190 GLY A O 1
ATOM 1477 N N . PHE A 1 191 ? 20.766 3.133 -11.644 1.00 92.19 191 PHE A N 1
ATOM 1478 C CA . PHE A 1 191 ? 19.348 3.385 -11.891 1.00 92.19 191 PHE A CA 1
ATOM 1479 C C . PHE A 1 191 ? 18.837 2.529 -13.057 1.00 92.19 191 PHE A C 1
ATOM 1481 O O . PHE A 1 191 ? 19.610 1.944 -13.814 1.00 92.19 191 PHE A O 1
ATOM 1488 N N . VAL A 1 192 ? 17.517 2.443 -13.214 1.00 94.06 192 VAL A N 1
ATOM 1489 C CA . VAL A 1 192 ? 16.902 1.752 -14.352 1.00 94.06 192 VAL A CA 1
ATOM 1490 C C . VAL A 1 192 ? 16.721 2.717 -15.518 1.00 94.06 192 VAL A C 1
ATOM 1492 O O . VAL A 1 192 ? 16.204 3.823 -15.362 1.00 94.06 192 VAL A O 1
ATOM 1495 N N . VAL A 1 193 ? 17.104 2.277 -16.712 1.00 95.56 193 VAL A N 1
ATOM 1496 C CA . VAL A 1 193 ? 16.890 2.992 -17.968 1.00 95.56 193 VAL A CA 1
ATOM 1497 C C . VAL A 1 193 ? 15.944 2.193 -18.845 1.00 95.56 193 VAL A C 1
ATOM 1499 O O . VAL A 1 193 ? 16.133 0.999 -19.085 1.00 95.56 193 VAL A O 1
ATOM 1502 N N . ARG A 1 194 ? 14.918 2.881 -19.340 1.00 95.25 194 ARG A N 1
ATOM 1503 C CA . ARG A 1 194 ? 13.961 2.358 -20.305 1.00 95.25 194 ARG A CA 1
ATOM 1504 C C . ARG A 1 194 ? 14.393 2.761 -21.710 1.00 95.25 194 ARG A C 1
ATOM 1506 O O . ARG A 1 194 ? 14.351 3.938 -22.058 1.00 95.25 194 ARG A O 1
ATOM 1513 N N . LEU A 1 195 ? 14.818 1.786 -22.498 1.00 95.81 195 LEU A N 1
ATOM 1514 C CA . LEU A 1 195 ? 15.403 1.955 -23.823 1.00 95.81 195 LEU A CA 1
ATOM 1515 C C . LEU A 1 195 ? 14.387 1.586 -24.901 1.00 95.81 195 LEU A C 1
ATOM 1517 O O . LEU A 1 195 ? 13.735 0.548 -24.817 1.00 95.81 195 LEU A O 1
ATOM 1521 N N . PHE A 1 196 ? 14.300 2.414 -25.937 1.00 96.06 196 PHE A N 1
ATOM 1522 C CA . PHE A 1 196 ? 13.459 2.192 -27.103 1.00 96.06 196 PHE A CA 1
ATOM 1523 C C . PHE A 1 196 ? 14.288 2.194 -28.386 1.00 96.06 196 PHE A C 1
ATOM 1525 O O . PHE A 1 196 ? 14.964 3.184 -28.680 1.00 96.06 196 PHE A O 1
ATOM 1532 N N . SER A 1 197 ? 14.204 1.115 -29.166 1.00 96.50 197 SER A N 1
ATOM 1533 C CA . SER A 1 197 ? 14.850 1.014 -30.483 1.00 96.50 197 SER A CA 1
ATOM 1534 C C . SER A 1 197 ? 14.160 1.927 -31.497 1.00 96.50 197 SER A C 1
ATOM 1536 O O . SER A 1 197 ? 12.972 1.765 -31.780 1.00 96.50 197 SER A O 1
ATOM 1538 N N . VAL A 1 198 ? 14.885 2.892 -32.069 1.00 95.19 198 VAL A N 1
ATOM 1539 C CA . VAL A 1 198 ? 14.335 3.852 -33.040 1.00 95.19 198 VAL A CA 1
ATOM 1540 C C . VAL A 1 198 ? 13.936 3.149 -34.338 1.00 95.19 198 VAL A C 1
ATOM 1542 O O . VAL A 1 198 ? 12.854 3.422 -34.859 1.00 95.19 198 VAL A O 1
ATOM 1545 N N . SER A 1 199 ? 14.759 2.227 -34.848 1.00 95.50 199 SER A N 1
ATOM 1546 C CA . SER A 1 199 ? 14.464 1.490 -36.085 1.00 95.50 199 SER A CA 1
ATOM 1547 C C . SER A 1 199 ? 13.213 0.629 -35.946 1.00 95.50 199 SER A C 1
ATOM 1549 O O . SER A 1 199 ? 12.326 0.703 -36.797 1.00 95.50 199 SER A O 1
ATOM 1551 N N . ASP A 1 200 ? 13.102 -0.122 -34.851 1.00 95.38 200 ASP A N 1
ATOM 1552 C CA . ASP A 1 200 ? 12.002 -1.074 -34.659 1.00 95.38 200 ASP A CA 1
ATOM 1553 C C . ASP A 1 200 ? 10.698 -0.337 -34.355 1.00 95.38 200 ASP A C 1
ATOM 1555 O O . ASP A 1 200 ? 9.637 -0.689 -34.867 1.00 95.38 200 ASP A O 1
ATOM 1559 N N . THR A 1 201 ? 10.785 0.773 -33.616 1.00 94.56 201 THR A N 1
ATOM 1560 C CA . THR A 1 201 ? 9.653 1.683 -33.399 1.00 94.56 201 THR A CA 1
ATOM 1561 C C . THR A 1 201 ? 9.089 2.205 -34.716 1.00 94.56 201 THR A C 1
ATOM 1563 O O . THR A 1 201 ? 7.870 2.306 -34.869 1.00 94.56 201 THR A O 1
ATOM 1566 N N . VAL A 1 202 ? 9.961 2.565 -35.664 1.00 95.25 202 VAL A N 1
ATOM 1567 C CA . VAL A 1 202 ? 9.536 3.052 -36.979 1.00 95.25 202 VAL A CA 1
ATOM 1568 C C . VAL A 1 202 ? 8.958 1.920 -37.821 1.00 95.25 202 VAL A C 1
ATOM 1570 O O . VAL A 1 202 ? 7.897 2.109 -38.415 1.00 95.25 202 VAL A O 1
ATOM 1573 N N . ALA A 1 203 ? 9.608 0.755 -37.838 1.00 95.56 203 ALA A N 1
ATOM 1574 C CA . ALA A 1 203 ? 9.163 -0.411 -38.596 1.00 95.56 203 ALA A CA 1
ATOM 1575 C C . ALA A 1 203 ? 7.781 -0.919 -38.148 1.00 95.56 203 ALA A C 1
ATOM 1577 O O . ALA A 1 203 ? 6.965 -1.287 -38.990 1.00 95.56 203 ALA A O 1
ATOM 1578 N N . LEU A 1 204 ? 7.501 -0.887 -36.841 1.00 93.56 204 LEU A N 1
ATOM 1579 C CA . LEU A 1 204 ? 6.233 -1.338 -36.253 1.00 93.56 204 LEU A CA 1
ATOM 1580 C C . LEU A 1 204 ? 5.161 -0.236 -36.173 1.00 93.56 204 LEU A C 1
ATOM 1582 O O . LEU A 1 204 ? 4.020 -0.509 -35.811 1.00 93.56 204 LEU A O 1
ATOM 1586 N N . GLY A 1 205 ? 5.488 1.018 -36.503 1.00 93.56 205 GLY A N 1
ATOM 1587 C CA . GLY A 1 205 ? 4.528 2.129 -36.438 1.00 93.56 205 GLY A CA 1
ATOM 1588 C C . GLY A 1 205 ? 4.174 2.577 -35.010 1.00 93.56 205 GLY A C 1
ATOM 1589 O O . GLY A 1 205 ? 3.121 3.178 -34.780 1.00 93.56 205 GLY A O 1
ATOM 1590 N N . HIS A 1 206 ? 5.040 2.299 -34.031 1.00 93.81 206 HIS A N 1
ATOM 1591 C CA . HIS A 1 206 ? 4.806 2.562 -32.605 1.00 93.81 206 HIS A CA 1
ATOM 1592 C C . HIS A 1 206 ? 5.281 3.958 -32.143 1.00 93.81 206 HIS A C 1
ATOM 1594 O O . HIS A 1 206 ? 5.264 4.259 -30.948 1.00 93.81 206 HIS A O 1
ATOM 1600 N N . GLN A 1 207 ? 5.664 4.867 -33.050 1.00 93.75 207 GLN A N 1
ATOM 1601 C CA . GLN A 1 207 ? 6.248 6.174 -32.693 1.00 93.75 207 GLN A CA 1
ATOM 1602 C C . GLN A 1 207 ? 5.337 6.984 -31.756 1.00 93.75 207 GLN A C 1
ATOM 1604 O O . GLN A 1 207 ? 5.776 7.500 -30.728 1.00 93.75 207 GLN A O 1
ATOM 1609 N N . SER A 1 208 ? 4.044 7.071 -32.089 1.00 91.75 208 SER A N 1
ATOM 1610 C CA . SER A 1 208 ? 3.065 7.826 -31.294 1.00 91.75 208 SER A CA 1
ATOM 1611 C C . SER A 1 208 ? 2.872 7.243 -29.890 1.00 91.75 208 SER A C 1
ATOM 1613 O O . SER A 1 208 ? 2.623 7.978 -28.933 1.00 91.75 208 SER A O 1
ATOM 1615 N N . GLN A 1 209 ? 3.013 5.924 -29.761 1.00 92.44 209 GLN A N 1
ATOM 1616 C CA . GLN A 1 209 ? 2.880 5.193 -28.511 1.00 92.44 209 GLN A CA 1
ATOM 1617 C C . GLN A 1 209 ? 4.043 5.504 -27.569 1.00 92.44 209 GLN A C 1
ATOM 1619 O O . GLN A 1 209 ? 3.810 5.826 -26.406 1.00 92.44 209 GLN A O 1
ATOM 1624 N N . ILE A 1 210 ? 5.273 5.485 -28.083 1.00 92.62 210 ILE A N 1
ATOM 1625 C CA . ILE A 1 210 ? 6.482 5.745 -27.292 1.00 92.62 210 ILE A CA 1
ATOM 1626 C C . ILE A 1 210 ? 6.550 7.206 -26.859 1.00 92.62 210 ILE A C 1
ATOM 1628 O O . ILE A 1 210 ? 6.734 7.491 -25.678 1.00 92.62 210 ILE A O 1
ATOM 1632 N N . VAL A 1 211 ? 6.288 8.145 -27.775 1.00 91.88 211 VAL A N 1
ATOM 1633 C CA . VAL A 1 211 ? 6.247 9.576 -27.434 1.00 91.88 211 VAL A CA 1
ATOM 1634 C C . VAL A 1 211 ? 5.190 9.851 -26.359 1.00 91.88 211 VAL A C 1
ATOM 1636 O O . VAL A 1 211 ? 5.453 10.594 -25.409 1.00 91.88 211 VAL A O 1
ATOM 1639 N N . ARG A 1 212 ? 4.007 9.227 -26.458 1.00 93.56 212 ARG A N 1
ATOM 1640 C CA . ARG A 1 212 ? 2.966 9.323 -25.425 1.00 93.56 212 ARG A CA 1
ATOM 1641 C C . ARG A 1 212 ? 3.436 8.742 -24.092 1.00 93.56 212 ARG A C 1
ATOM 1643 O O . ARG A 1 212 ? 3.268 9.410 -23.077 1.00 93.56 212 ARG A O 1
ATOM 1650 N N . ALA A 1 213 ? 4.037 7.555 -24.087 1.00 92.50 213 ALA A N 1
ATOM 1651 C CA . ALA A 1 213 ? 4.540 6.907 -22.878 1.00 92.50 213 ALA A CA 1
ATOM 1652 C C . ALA A 1 213 ? 5.568 7.777 -22.142 1.00 92.50 213 ALA A C 1
ATOM 1654 O O . ALA A 1 213 ? 5.417 8.021 -20.946 1.00 92.50 213 ALA A O 1
ATOM 1655 N N . SER A 1 214 ? 6.559 8.322 -22.853 1.00 90.31 214 SER A N 1
ATOM 1656 C CA . SER A 1 214 ? 7.557 9.230 -22.268 1.00 90.31 214 SER A CA 1
ATOM 1657 C C . SER A 1 214 ? 6.955 10.567 -21.830 1.00 90.31 214 SER A C 1
ATOM 1659 O O . SER A 1 214 ? 7.477 11.217 -20.930 1.00 90.31 214 SER A O 1
ATOM 1661 N N . THR A 1 215 ? 5.861 11.015 -22.451 1.00 91.94 215 THR A N 1
ATOM 1662 C CA . THR A 1 215 ? 5.151 12.242 -22.046 1.00 91.94 215 THR A CA 1
ATOM 1663 C C . THR A 1 215 ? 4.337 12.017 -20.775 1.00 91.94 215 THR A C 1
ATOM 1665 O O . THR A 1 215 ? 4.404 12.833 -19.862 1.00 91.94 215 THR A O 1
ATOM 1668 N N . ILE A 1 216 ? 3.611 10.902 -20.682 1.00 93.44 216 ILE A N 1
ATOM 1669 C CA . ILE A 1 216 ? 2.878 10.509 -19.473 1.00 93.44 216 ILE A CA 1
ATOM 1670 C C . ILE A 1 216 ? 3.854 10.341 -18.309 1.00 93.44 216 ILE A C 1
ATOM 1672 O O . ILE A 1 216 ? 3.668 10.951 -17.264 1.00 93.44 216 ILE A O 1
ATOM 1676 N N . ALA A 1 217 ? 4.929 9.580 -18.512 1.00 90.25 217 ALA A N 1
ATOM 1677 C CA . ALA A 1 217 ? 5.884 9.250 -17.459 1.00 90.25 217 ALA A CA 1
ATOM 1678 C C . ALA A 1 217 ? 6.603 10.474 -16.860 1.00 90.25 217 ALA A C 1
ATOM 1680 O O . ALA A 1 217 ? 6.962 10.456 -15.687 1.00 90.25 217 ALA A O 1
ATOM 1681 N N . ARG A 1 218 ? 6.803 11.538 -17.651 1.00 88.88 218 ARG A N 1
ATOM 1682 C CA . ARG A 1 218 ? 7.405 12.802 -17.189 1.00 88.88 218 ARG A CA 1
ATOM 1683 C C . ARG A 1 218 ? 6.429 13.711 -16.443 1.00 88.88 218 ARG A C 1
ATOM 1685 O O . ARG A 1 218 ? 6.858 14.486 -15.601 1.00 88.88 218 ARG A O 1
ATOM 1692 N N . ASN A 1 219 ? 5.141 13.655 -16.779 1.00 89.75 219 ASN A N 1
ATOM 1693 C CA . ASN A 1 219 ? 4.126 14.550 -16.210 1.00 89.75 219 ASN A CA 1
ATOM 1694 C C . ASN A 1 219 ? 3.320 13.909 -15.073 1.00 89.75 219 ASN A C 1
ATOM 1696 O O . ASN A 1 219 ? 2.532 14.589 -14.415 1.00 89.75 219 ASN A O 1
ATOM 1700 N N . LEU A 1 220 ? 3.481 12.604 -14.852 1.00 87.81 220 LEU A N 1
ATOM 1701 C CA . LEU A 1 220 ? 2.826 11.911 -13.758 1.00 87.81 220 LEU A CA 1
ATOM 1702 C C . LEU A 1 220 ? 3.372 12.421 -12.421 1.00 87.81 220 LEU A C 1
ATOM 1704 O O . LEU A 1 220 ? 4.582 12.551 -12.234 1.00 87.81 220 LEU A O 1
ATOM 1708 N N . LYS A 1 221 ? 2.474 12.676 -11.466 1.00 83.69 221 LYS A N 1
ATOM 1709 C CA . LYS A 1 221 ? 2.875 12.996 -10.092 1.00 83.69 221 LYS A CA 1
ATOM 1710 C C . LYS A 1 221 ? 3.715 11.856 -9.517 1.00 83.69 221 LYS A C 1
ATOM 1712 O O . LYS A 1 221 ? 3.456 10.687 -9.804 1.00 83.69 221 LYS A O 1
ATOM 1717 N N . HIS A 1 222 ? 4.679 12.202 -8.668 1.00 80.38 222 HIS A N 1
ATOM 1718 C CA . HIS A 1 222 ? 5.530 11.219 -8.004 1.00 80.38 222 HIS A CA 1
ATOM 1719 C C . HIS A 1 222 ? 4.699 10.185 -7.237 1.00 80.38 222 HIS A C 1
ATOM 1721 O O . HIS A 1 222 ? 3.805 10.535 -6.465 1.00 80.38 222 HIS A O 1
ATOM 1727 N N . SER A 1 223 ? 5.032 8.913 -7.440 1.00 84.25 223 SER A N 1
ATOM 1728 C CA . SER A 1 223 ? 4.447 7.771 -6.749 1.00 84.25 223 SER A CA 1
ATOM 1729 C C . SER A 1 223 ? 5.552 6.836 -6.286 1.00 84.25 223 SER A C 1
ATOM 1731 O O . SER A 1 223 ? 6.603 6.745 -6.913 1.00 84.25 223 SER A O 1
ATOM 1733 N N . LEU A 1 224 ? 5.293 6.122 -5.191 1.00 84.44 224 LEU A N 1
ATOM 1734 C CA . LEU A 1 224 ? 6.166 5.051 -4.717 1.00 84.44 224 LEU A CA 1
ATOM 1735 C C . LEU A 1 224 ? 5.996 3.753 -5.511 1.00 84.44 224 LEU A C 1
ATOM 1737 O O . LEU A 1 224 ? 6.695 2.804 -5.200 1.00 84.44 224 LEU A O 1
ATOM 1741 N N . PHE A 1 225 ? 5.078 3.686 -6.479 1.00 90.69 225 PHE A N 1
ATOM 1742 C CA . PHE A 1 225 ? 4.785 2.464 -7.243 1.00 90.69 225 PHE A CA 1
ATOM 1743 C C . PHE A 1 225 ? 4.806 2.668 -8.766 1.00 90.69 225 PHE A C 1
ATOM 1745 O O . PHE A 1 225 ? 4.605 1.725 -9.532 1.00 90.69 225 PHE A O 1
ATOM 1752 N N . VAL A 1 226 ? 5.016 3.907 -9.215 1.00 92.00 226 VAL A N 1
ATOM 1753 C CA . VAL A 1 226 ? 5.222 4.258 -10.623 1.00 92.00 226 VAL A CA 1
ATOM 1754 C C . VAL A 1 226 ? 6.394 5.237 -10.661 1.00 92.00 226 VAL A C 1
ATOM 1756 O O . VAL A 1 226 ? 6.238 6.370 -10.190 1.00 92.00 226 VAL A O 1
ATOM 1759 N N . PRO A 1 227 ? 7.569 4.833 -11.172 1.00 90.50 227 PRO A N 1
ATOM 1760 C CA . PRO A 1 227 ? 8.754 5.663 -11.094 1.00 90.50 227 PRO A CA 1
ATOM 1761 C C . PRO A 1 227 ? 8.662 6.814 -12.104 1.00 90.50 227 PRO A C 1
ATOM 1763 O O . PRO A 1 227 ? 8.255 6.604 -13.253 1.00 90.50 227 PRO A O 1
ATOM 1766 N N . PRO A 1 228 ? 9.061 8.035 -11.714 1.00 88.19 228 PRO A N 1
ATOM 1767 C CA . PRO A 1 228 ? 9.110 9.158 -12.636 1.00 88.19 228 PRO A CA 1
ATOM 1768 C C . PRO A 1 228 ? 10.260 8.986 -13.636 1.00 88.19 228 PRO A C 1
ATOM 1770 O O . PRO A 1 228 ? 11.312 8.422 -13.316 1.00 88.19 228 PRO A O 1
ATOM 1773 N N . VAL A 1 229 ? 10.080 9.539 -14.835 1.00 92.69 229 VAL A N 1
ATOM 1774 C CA . VAL A 1 229 ? 11.187 9.758 -15.776 1.00 92.69 229 VAL A CA 1
ATOM 1775 C C . VAL A 1 229 ? 11.851 11.081 -15.434 1.00 92.69 229 VAL A C 1
ATOM 1777 O O . VAL A 1 229 ? 11.210 12.128 -15.495 1.00 92.69 229 VAL A O 1
ATOM 1780 N N . VAL A 1 230 ? 13.139 11.028 -15.109 1.00 91.75 230 VAL A N 1
ATOM 1781 C CA . VAL A 1 230 ? 13.920 12.207 -14.720 1.00 91.75 230 VAL A CA 1
ATOM 1782 C C . VAL A 1 230 ? 14.549 12.869 -15.938 1.00 91.75 230 VAL A C 1
ATOM 1784 O O . VAL A 1 230 ? 14.452 14.078 -16.115 1.00 91.75 230 VAL A O 1
ATOM 1787 N N . LYS A 1 231 ? 15.170 12.076 -16.814 1.00 92.19 231 LYS A N 1
ATOM 1788 C CA . LYS A 1 231 ? 15.904 12.569 -17.983 1.00 92.19 231 LYS A CA 1
ATOM 1789 C C . LYS A 1 231 ? 15.629 11.667 -19.178 1.00 92.19 231 LYS A C 1
ATOM 1791 O O . LYS A 1 231 ? 15.528 10.456 -19.021 1.00 92.19 231 LYS A O 1
ATOM 1796 N N . THR A 1 232 ? 15.537 12.247 -20.370 1.00 94.06 232 THR A N 1
ATOM 1797 C CA . THR A 1 232 ? 15.438 11.491 -21.623 1.00 94.06 232 THR A CA 1
ATOM 1798 C C . THR A 1 232 ? 16.654 11.803 -22.483 1.00 94.06 232 THR A C 1
ATOM 1800 O O . THR A 1 232 ? 16.897 12.960 -22.823 1.00 94.06 232 THR A O 1
ATOM 1803 N N . LEU A 1 233 ? 17.399 10.770 -22.858 1.00 94.69 233 LEU A N 1
ATOM 1804 C CA . LEU A 1 233 ? 18.542 10.832 -23.760 1.00 94.69 233 LEU A CA 1
ATOM 1805 C C . LEU A 1 233 ? 18.167 10.195 -25.099 1.00 94.69 233 LEU A C 1
ATOM 1807 O O . LEU A 1 233 ? 17.298 9.327 -25.164 1.00 94.69 233 LEU A O 1
ATOM 1811 N N . ARG A 1 234 ? 18.802 10.611 -26.195 1.00 94.25 234 ARG A N 1
ATOM 1812 C CA . ARG A 1 234 ? 18.551 10.003 -27.508 1.00 94.25 234 ARG A CA 1
ATOM 1813 C C . ARG A 1 234 ? 19.746 10.120 -28.439 1.00 94.25 234 ARG A C 1
ATOM 1815 O O . ARG A 1 234 ? 20.461 11.118 -28.407 1.00 94.25 234 ARG A O 1
ATOM 1822 N N . ASN A 1 235 ? 19.888 9.146 -29.325 1.00 94.50 235 ASN A N 1
ATOM 1823 C CA . ASN A 1 235 ? 20.731 9.228 -30.513 1.00 94.50 235 ASN A CA 1
ATOM 1824 C C . ASN A 1 235 ? 19.951 8.710 -31.739 1.00 94.50 235 ASN A C 1
ATOM 1826 O O . ASN A 1 235 ? 18.723 8.651 -31.720 1.00 94.50 235 ASN A O 1
ATOM 1830 N N . GLN A 1 236 ? 20.652 8.378 -32.825 1.00 93.75 236 GLN A N 1
ATOM 1831 C CA . GLN A 1 236 ? 20.025 7.871 -34.052 1.00 93.75 236 GLN A CA 1
ATOM 1832 C C . GLN A 1 236 ? 19.415 6.467 -33.899 1.00 93.75 236 GLN A C 1
ATOM 1834 O O . GLN A 1 236 ? 18.528 6.116 -34.671 1.00 93.75 236 GLN A O 1
ATOM 1839 N N . ALA A 1 237 ? 19.878 5.675 -32.930 1.00 94.25 237 ALA A N 1
ATOM 1840 C CA . ALA A 1 237 ? 19.494 4.276 -32.759 1.00 94.25 237 ALA A CA 1
ATOM 1841 C C . ALA A 1 237 ? 18.528 4.052 -31.589 1.00 94.25 237 ALA A C 1
ATOM 1843 O O . ALA A 1 237 ? 17.671 3.177 -31.671 1.00 94.25 237 ALA A O 1
ATOM 1844 N N . VAL A 1 238 ? 18.653 4.821 -30.504 1.00 95.12 238 VAL A N 1
ATOM 1845 C CA . VAL A 1 238 ? 17.944 4.573 -29.243 1.00 95.12 238 VAL A CA 1
ATOM 1846 C C . VAL A 1 238 ? 17.422 5.871 -28.629 1.00 95.12 238 VAL A C 1
ATOM 1848 O O . VAL A 1 238 ? 18.098 6.903 -28.634 1.00 95.12 238 VAL A O 1
ATOM 1851 N N . MET A 1 239 ? 16.226 5.793 -28.048 1.00 95.25 239 MET A N 1
ATOM 1852 C CA . MET A 1 239 ? 15.690 6.759 -27.088 1.00 95.25 239 MET A CA 1
ATOM 1853 C C . MET A 1 239 ? 15.689 6.118 -25.695 1.00 95.25 239 MET A C 1
ATOM 1855 O O . MET A 1 239 ? 15.188 5.012 -25.532 1.00 95.25 239 MET A O 1
ATOM 1859 N N . ALA A 1 240 ? 16.252 6.795 -24.700 1.00 95.88 240 ALA A N 1
ATOM 1860 C CA . ALA A 1 240 ? 16.463 6.273 -23.357 1.00 95.88 240 ALA A CA 1
ATOM 1861 C C . ALA A 1 240 ? 15.814 7.185 -22.313 1.00 95.88 240 ALA A C 1
ATOM 1863 O O . ALA A 1 240 ? 16.196 8.345 -22.181 1.00 95.88 240 ALA A O 1
ATOM 1864 N N . ASP A 1 241 ? 14.866 6.658 -21.550 1.00 95.62 241 ASP A N 1
ATOM 1865 C CA . ASP A 1 241 ? 14.265 7.333 -20.404 1.00 95.62 241 ASP A CA 1
ATOM 1866 C C . ASP A 1 241 ? 14.934 6.845 -19.110 1.00 95.62 241 ASP A C 1
ATOM 1868 O O . ASP A 1 241 ? 14.846 5.668 -18.758 1.00 95.62 241 ASP A O 1
ATOM 1872 N N . VAL A 1 242 ? 15.589 7.753 -18.388 1.00 95.19 242 VAL A N 1
ATOM 1873 C CA . VAL A 1 242 ? 16.201 7.507 -17.077 1.00 95.19 242 VAL A CA 1
ATOM 1874 C C . VAL A 1 242 ? 15.111 7.536 -16.009 1.00 95.19 242 VAL A C 1
ATOM 1876 O O . VAL A 1 242 ? 14.509 8.586 -15.760 1.00 95.19 242 VAL A O 1
ATOM 1879 N N . LEU A 1 243 ? 14.850 6.387 -15.385 1.00 92.94 243 LEU A N 1
ATOM 1880 C CA . LEU A 1 243 ? 13.854 6.239 -14.327 1.00 92.94 243 LEU A CA 1
ATOM 1881 C C . LEU A 1 243 ? 14.492 6.492 -12.965 1.00 92.94 243 LEU A C 1
ATOM 1883 O O . LEU A 1 243 ? 15.585 6.000 -12.680 1.00 92.94 243 LEU A O 1
ATOM 1887 N N . LEU A 1 244 ? 13.777 7.188 -12.081 1.00 89.06 244 LEU A N 1
ATOM 1888 C CA . LEU A 1 244 ? 14.176 7.296 -10.677 1.00 89.06 244 LEU A CA 1
ATOM 1889 C C . LEU A 1 244 ? 13.833 6.002 -9.927 1.00 89.06 244 LEU A C 1
ATOM 1891 O O . LEU A 1 244 ? 12.905 5.950 -9.123 1.00 89.06 244 LEU A O 1
ATOM 1895 N N . LEU A 1 245 ? 14.558 4.938 -10.252 1.00 88.88 245 LEU A N 1
ATOM 1896 C CA . LEU A 1 245 ? 14.325 3.596 -9.746 1.00 88.88 245 LEU A CA 1
ATOM 1897 C C . LEU A 1 245 ? 15.649 2.852 -9.598 1.00 88.88 245 LEU A C 1
ATOM 1899 O O . LEU A 1 245 ? 16.414 2.754 -10.553 1.00 88.88 245 LEU A O 1
ATOM 1903 N N . ASP A 1 246 ? 15.868 2.266 -8.424 1.00 85.00 246 ASP A N 1
ATOM 1904 C CA . ASP A 1 246 ? 16.864 1.217 -8.203 1.00 85.00 246 ASP A CA 1
ATOM 1905 C C . ASP A 1 246 ? 16.159 -0.152 -8.244 1.00 85.00 246 ASP A C 1
ATOM 1907 O O . ASP A 1 246 ? 15.590 -0.623 -7.254 1.00 85.00 246 ASP A O 1
ATOM 1911 N N . GLY A 1 247 ? 16.083 -0.729 -9.443 1.00 84.50 247 GLY A N 1
ATOM 1912 C CA . GLY A 1 247 ? 15.389 -1.991 -9.697 1.00 84.50 247 GLY A CA 1
ATOM 1913 C C . GLY A 1 247 ? 16.279 -3.190 -9.385 1.00 84.50 247 GLY A C 1
ATOM 1914 O O . GLY A 1 247 ? 17.428 -3.236 -9.814 1.00 84.50 247 GLY A O 1
ATOM 1915 N N . ALA A 1 248 ? 15.739 -4.167 -8.660 1.00 85.12 248 ALA A N 1
ATOM 1916 C CA . ALA A 1 248 ? 16.389 -5.443 -8.388 1.00 85.12 248 ALA A CA 1
ATOM 1917 C C . ALA A 1 248 ? 16.159 -6.438 -9.534 1.00 85.12 248 ALA A C 1
ATOM 1919 O O . ALA A 1 248 ? 17.109 -6.874 -10.176 1.00 85.12 248 ALA A O 1
ATOM 1920 N N . CYS A 1 249 ? 14.899 -6.796 -9.795 1.00 89.44 249 CYS A N 1
ATOM 1921 C CA . CYS A 1 249 ? 14.529 -7.778 -10.812 1.00 89.44 249 CYS A CA 1
ATOM 1922 C C . CYS A 1 249 ? 13.057 -7.636 -11.247 1.00 89.44 249 CYS A C 1
ATOM 1924 O O . CYS A 1 249 ? 12.261 -7.029 -10.522 1.00 89.44 249 CYS A O 1
ATOM 1926 N N . PRO A 1 250 ? 12.676 -8.193 -12.412 1.00 91.75 250 PRO A N 1
ATOM 1927 C CA . PRO A 1 250 ? 11.278 -8.395 -12.785 1.00 91.75 250 PRO A CA 1
ATOM 1928 C C . PRO A 1 250 ? 10.563 -9.398 -11.876 1.00 91.75 250 PRO A C 1
ATOM 1930 O O . PRO A 1 250 ? 11.180 -10.317 -11.338 1.00 91.75 250 PRO A O 1
ATOM 1933 N N . LEU A 1 251 ? 9.243 -9.268 -11.757 1.00 90.31 251 LEU A N 1
ATOM 1934 C CA . LEU A 1 251 ? 8.423 -10.119 -10.895 1.00 90.31 251 LEU A CA 1
ATOM 1935 C C . LEU A 1 251 ? 8.556 -11.638 -11.180 1.00 90.31 251 LEU A C 1
ATOM 1937 O O . LEU A 1 251 ? 8.675 -12.392 -10.210 1.00 90.31 251 LEU A O 1
ATOM 1941 N N . PRO A 1 252 ? 8.599 -12.122 -12.443 1.00 89.62 252 PRO A N 1
ATOM 1942 C CA . PRO A 1 252 ? 8.762 -13.547 -12.747 1.00 89.62 252 PRO A CA 1
ATOM 1943 C C . PRO A 1 252 ? 10.035 -14.167 -12.169 1.00 89.62 252 PRO A C 1
ATOM 1945 O O . PRO A 1 252 ? 10.010 -15.339 -11.791 1.00 89.62 252 PRO A O 1
ATOM 1948 N N . ALA A 1 253 ? 11.099 -13.376 -11.994 1.00 88.81 253 ALA A N 1
ATOM 1949 C CA . ALA A 1 253 ? 12.363 -13.843 -11.429 1.00 88.81 253 ALA A CA 1
ATOM 1950 C C . ALA A 1 253 ? 12.216 -14.378 -9.990 1.00 88.81 253 ALA A C 1
ATOM 1952 O O . ALA A 1 253 ? 13.026 -15.191 -9.554 1.00 88.81 253 ALA A O 1
ATOM 1953 N N . LEU A 1 254 ? 11.165 -13.985 -9.251 1.00 85.12 254 LEU A N 1
ATOM 1954 C CA . LEU A 1 254 ? 10.864 -14.573 -7.938 1.00 85.12 254 LEU A CA 1
ATOM 1955 C C . LEU A 1 254 ? 10.443 -16.048 -8.022 1.00 85.12 254 LEU A C 1
ATOM 1957 O O . LEU A 1 254 ? 10.650 -16.805 -7.076 1.00 85.12 254 LEU A O 1
ATOM 1961 N N . SER A 1 255 ? 9.831 -16.451 -9.136 1.00 78.00 255 SER A N 1
ATOM 1962 C CA . SER A 1 255 ? 9.250 -17.787 -9.326 1.00 78.00 255 SER A CA 1
ATOM 1963 C C . SER A 1 255 ? 10.169 -18.765 -10.064 1.00 78.00 255 SER A C 1
ATOM 1965 O O . SER A 1 255 ? 9.973 -19.977 -9.977 1.00 78.00 255 SER A O 1
ATOM 1967 N N . GLU A 1 256 ? 11.218 -18.265 -10.725 1.00 75.50 256 GLU A N 1
ATOM 1968 C CA . GLU A 1 256 ? 12.197 -19.083 -11.460 1.00 75.50 256 GLU A CA 1
ATOM 1969 C C . GLU A 1 256 ? 12.979 -20.057 -10.552 1.00 75.50 256 GLU A C 1
ATOM 1971 O O . GLU A 1 256 ? 13.553 -21.033 -11.028 1.00 75.50 256 GLU A O 1
ATOM 1976 N N . GLY A 1 257 ? 12.948 -19.851 -9.229 1.00 60.97 257 GLY A N 1
ATOM 1977 C CA . GLY A 1 257 ? 13.619 -20.686 -8.228 1.00 60.97 257 GLY A CA 1
ATOM 1978 C C . GLY A 1 257 ? 12.832 -21.885 -7.671 1.00 60.97 257 GLY A C 1
ATOM 1979 O O . GLY A 1 257 ? 13.265 -22.425 -6.658 1.00 60.97 257 GLY A O 1
ATOM 1980 N N . LEU A 1 258 ? 11.702 -22.302 -8.267 1.00 53.66 258 LEU A N 1
ATOM 1981 C CA . LEU A 1 258 ? 10.807 -23.382 -7.774 1.00 53.66 258 LEU A CA 1
ATOM 1982 C C . LEU A 1 258 ? 10.086 -23.098 -6.438 1.00 53.66 258 LEU A C 1
ATOM 1984 O O . LEU A 1 258 ? 9.501 -24.005 -5.843 1.00 53.66 258 LEU A O 1
ATOM 1988 N N . TYR A 1 259 ? 10.067 -21.848 -5.977 1.00 63.97 259 TYR A N 1
ATOM 1989 C CA . TYR A 1 259 ? 9.307 -21.454 -4.793 1.00 63.97 259 TYR A CA 1
ATOM 1990 C C . TYR A 1 259 ? 7.917 -20.964 -5.193 1.00 63.97 259 TYR A C 1
ATOM 1992 O O . TYR A 1 259 ? 7.767 -20.029 -5.978 1.00 63.97 259 TYR A O 1
ATOM 2000 N N . THR A 1 260 ? 6.881 -21.571 -4.618 1.00 81.06 260 THR A N 1
ATOM 2001 C CA . THR A 1 260 ? 5.556 -20.949 -4.584 1.00 81.06 260 THR A CA 1
ATOM 2002 C C . THR A 1 260 ? 5.644 -19.700 -3.721 1.00 81.06 260 THR A C 1
ATOM 2004 O O . THR A 1 260 ? 6.020 -19.790 -2.551 1.00 81.06 260 THR A O 1
ATOM 2007 N N . ILE A 1 261 ? 5.305 -18.547 -4.293 1.00 84.12 261 ILE A N 1
ATOM 2008 C CA . ILE A 1 261 ? 5.254 -17.292 -3.546 1.00 84.12 261 ILE A CA 1
ATOM 2009 C C . ILE A 1 261 ? 4.143 -17.424 -2.487 1.00 84.12 261 ILE A C 1
ATOM 2011 O O . ILE A 1 261 ? 3.014 -17.759 -2.857 1.00 84.12 261 ILE A O 1
ATOM 2015 N N . PRO A 1 262 ? 4.441 -17.201 -1.194 1.00 88.50 262 PRO A N 1
ATOM 2016 C CA . PRO A 1 262 ? 3.439 -17.232 -0.133 1.00 88.50 262 PRO A CA 1
ATOM 2017 C C . PRO A 1 262 ? 2.266 -16.279 -0.402 1.00 88.50 262 PRO A C 1
ATOM 2019 O O . PRO A 1 262 ? 2.444 -15.218 -1.003 1.00 88.50 262 PRO A O 1
ATOM 2022 N N . GLU A 1 263 ? 1.060 -16.653 0.030 1.00 86.94 263 GLU A N 1
ATOM 2023 C CA . GLU A 1 263 ? -0.157 -15.884 -0.262 1.00 86.94 263 GLU A CA 1
ATOM 2024 C C . GLU A 1 263 ? -0.095 -14.454 0.292 1.00 86.94 263 GLU A C 1
ATOM 2026 O O . GLU A 1 263 ? -0.487 -13.515 -0.394 1.00 86.94 263 GLU A O 1
ATOM 2031 N N . ASP A 1 264 ? 0.451 -14.271 1.491 1.00 85.38 264 ASP A N 1
ATOM 2032 C CA . ASP A 1 264 ? 0.673 -12.964 2.114 1.00 85.38 264 ASP A CA 1
ATOM 2033 C C . ASP A 1 264 ? 1.606 -12.075 1.275 1.00 85.38 264 ASP A C 1
ATOM 2035 O O . ASP A 1 264 ? 1.336 -10.887 1.080 1.00 85.38 264 ASP A O 1
ATOM 2039 N N . VAL A 1 265 ? 2.656 -12.657 0.691 1.00 88.56 265 VAL A N 1
ATOM 2040 C CA . VAL A 1 265 ? 3.557 -11.953 -0.232 1.00 88.56 265 VAL A CA 1
ATOM 2041 C C . VAL A 1 265 ? 2.836 -11.602 -1.534 1.00 88.56 265 VAL A C 1
ATOM 2043 O O . VAL A 1 265 ? 2.953 -10.475 -2.014 1.00 88.56 265 VAL A O 1
ATOM 2046 N N . VAL A 1 266 ? 2.040 -12.515 -2.099 1.00 89.62 266 VAL A N 1
ATOM 2047 C CA . VAL A 1 266 ? 1.230 -12.225 -3.296 1.00 89.62 266 VAL A CA 1
ATOM 2048 C C . VAL A 1 266 ? 0.238 -11.093 -3.021 1.00 89.62 266 VAL A C 1
ATOM 2050 O O . VAL A 1 266 ? 0.131 -10.168 -3.826 1.00 89.62 266 VAL A O 1
ATOM 2053 N N . GLN A 1 267 ? -0.448 -11.118 -1.876 1.00 90.44 267 GLN A N 1
ATOM 2054 C CA . GLN A 1 267 ? -1.370 -10.063 -1.454 1.00 90.44 267 GLN A CA 1
ATOM 2055 C C . GLN A 1 267 ? -0.656 -8.713 -1.325 1.00 90.44 267 GLN A C 1
ATOM 2057 O O . GLN A 1 267 ? -1.167 -7.707 -1.817 1.00 90.44 267 GLN A O 1
ATOM 2062 N N . PHE A 1 268 ? 0.542 -8.686 -0.735 1.00 89.88 268 PHE A N 1
ATOM 2063 C CA . PHE A 1 268 ? 1.361 -7.477 -0.631 1.00 89.88 268 PHE A CA 1
ATOM 2064 C C . PHE A 1 268 ? 1.741 -6.906 -2.009 1.00 89.88 268 PHE A C 1
ATOM 2066 O O . PHE A 1 268 ? 1.564 -5.712 -2.263 1.00 89.88 268 PHE A O 1
ATOM 2073 N N . LEU A 1 269 ? 2.210 -7.753 -2.929 1.00 91.44 269 LEU A N 1
ATOM 2074 C CA . LEU A 1 269 ? 2.608 -7.335 -4.278 1.00 91.44 269 LEU A CA 1
ATOM 2075 C C . LEU A 1 269 ? 1.406 -6.840 -5.096 1.00 91.44 269 LEU A C 1
ATOM 2077 O O . LEU A 1 269 ? 1.485 -5.794 -5.745 1.00 91.44 269 LEU A O 1
ATOM 2081 N N . LEU A 1 270 ? 0.272 -7.545 -5.020 1.00 92.69 270 LEU A N 1
ATOM 2082 C CA . LEU A 1 270 ? -0.979 -7.137 -5.662 1.00 92.69 270 LEU A CA 1
ATOM 2083 C C . LEU A 1 270 ? -1.508 -5.820 -5.094 1.00 92.69 270 LEU A C 1
ATOM 2085 O O . LEU A 1 270 ? -1.953 -4.971 -5.866 1.00 92.69 270 LEU A O 1
ATOM 2089 N N . ALA A 1 271 ? -1.424 -5.608 -3.779 1.00 91.69 271 ALA A N 1
ATOM 2090 C CA . ALA A 1 271 ? -1.786 -4.333 -3.171 1.00 91.69 271 ALA A CA 1
ATOM 2091 C C . ALA A 1 271 ? -0.941 -3.187 -3.749 1.00 91.69 271 ALA A C 1
ATOM 2093 O O . ALA A 1 271 ? -1.486 -2.139 -4.089 1.00 91.69 271 ALA A O 1
ATOM 2094 N N . GLY A 1 272 ? 0.362 -3.408 -3.957 1.00 92.69 272 GL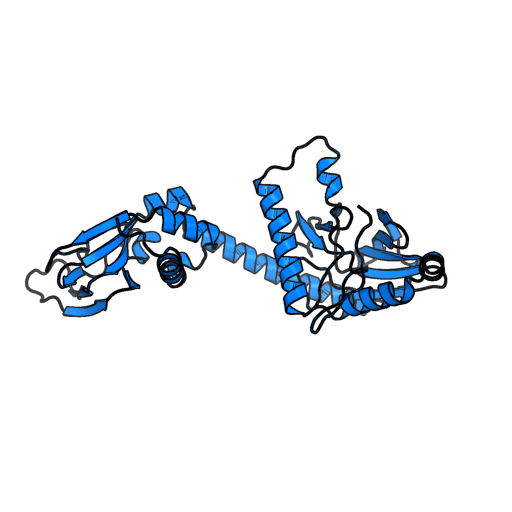Y A N 1
ATOM 2095 C CA . GLY A 1 272 ? 1.227 -2.446 -4.642 1.00 92.69 272 GLY A CA 1
ATOM 2096 C C . GLY A 1 272 ? 0.741 -2.115 -6.057 1.00 92.69 272 GLY A C 1
ATOM 2097 O O . GLY A 1 272 ? 0.637 -0.940 -6.410 1.00 92.69 272 GLY A O 1
ATOM 2098 N N . VAL A 1 273 ? 0.379 -3.129 -6.852 1.00 95.06 273 VAL A N 1
ATOM 2099 C CA . VAL A 1 273 ? -0.175 -2.933 -8.207 1.00 95.06 273 VAL A CA 1
ATOM 2100 C C . VAL A 1 273 ? -1.477 -2.131 -8.159 1.00 95.06 273 VAL A C 1
ATOM 2102 O O . VAL A 1 273 ? -1.653 -1.205 -8.948 1.00 95.06 273 VAL A O 1
ATOM 2105 N N . VAL A 1 274 ? -2.377 -2.441 -7.223 1.00 94.75 274 VAL A N 1
ATOM 2106 C CA . VAL A 1 274 ? -3.646 -1.716 -7.053 1.00 94.75 274 VAL A CA 1
ATOM 2107 C C . VAL A 1 274 ? -3.396 -0.243 -6.736 1.00 94.75 274 VAL A C 1
ATOM 2109 O O . VAL A 1 274 ? -3.989 0.614 -7.388 1.00 94.75 274 VAL A O 1
ATOM 2112 N N . VAL A 1 275 ? -2.484 0.064 -5.811 1.00 91.75 275 VAL A N 1
ATOM 2113 C CA . VAL A 1 275 ? -2.139 1.451 -5.454 1.00 91.75 275 VAL A CA 1
ATOM 2114 C C . VAL A 1 275 ? -1.484 2.185 -6.631 1.00 91.75 275 VAL A C 1
ATOM 2116 O O . VAL A 1 275 ? -1.775 3.357 -6.875 1.00 91.75 275 VAL A O 1
ATOM 2119 N N . ALA A 1 276 ? -0.639 1.506 -7.412 1.00 94.19 276 ALA A N 1
ATOM 2120 C CA . ALA A 1 276 ? -0.051 2.070 -8.626 1.00 94.19 276 ALA A CA 1
ATOM 2121 C C . ALA A 1 276 ? -1.121 2.442 -9.667 1.00 94.19 276 ALA A C 1
ATOM 2123 O O . ALA A 1 276 ? -1.086 3.530 -10.245 1.00 94.19 276 ALA A O 1
ATOM 2124 N N . LEU A 1 277 ? -2.087 1.546 -9.892 1.00 95.19 277 LEU A N 1
ATOM 2125 C CA . LEU A 1 277 ? -3.192 1.766 -10.823 1.00 95.19 277 LEU A CA 1
ATOM 2126 C C . LEU A 1 277 ? -4.145 2.855 -10.325 1.00 95.19 277 LEU A C 1
ATOM 2128 O O . LEU A 1 277 ? -4.566 3.693 -11.117 1.00 95.19 277 LEU A O 1
ATOM 2132 N N . GLU A 1 278 ? -4.453 2.888 -9.028 1.00 93.19 278 GLU A N 1
ATOM 2133 C CA . GLU A 1 278 ? -5.247 3.953 -8.412 1.00 93.19 278 GLU A CA 1
ATOM 2134 C C . GLU A 1 278 ? -4.599 5.325 -8.635 1.00 93.19 278 GLU A C 1
ATOM 2136 O O . GLU A 1 278 ? -5.265 6.245 -9.108 1.00 9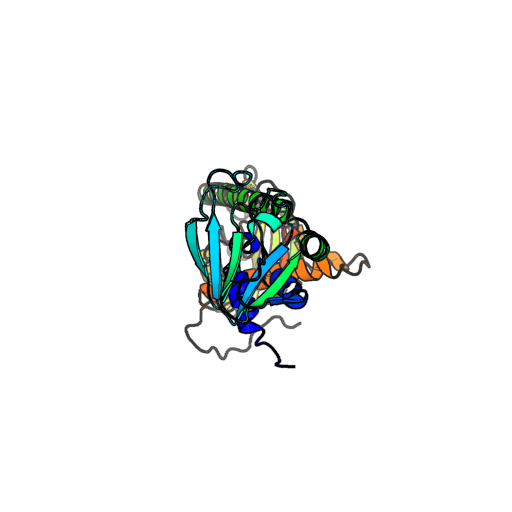3.19 278 GLU A O 1
ATOM 2141 N N . HIS A 1 279 ? -3.291 5.448 -8.393 1.00 91.25 279 HIS A N 1
ATOM 2142 C CA . HIS A 1 279 ? -2.537 6.682 -8.642 1.00 91.25 279 HIS A CA 1
ATOM 2143 C C . HIS A 1 279 ? -2.634 7.156 -10.100 1.00 91.25 279 HIS A C 1
ATOM 2145 O O . HIS A 1 279 ? -2.845 8.342 -10.371 1.00 91.25 279 HIS A O 1
ATOM 2151 N N . MET A 1 280 ? -2.510 6.225 -11.049 1.00 93.62 280 MET A N 1
ATOM 2152 C CA . MET A 1 280 ? -2.651 6.506 -12.481 1.00 93.62 280 MET A CA 1
ATOM 2153 C C . MET A 1 280 ? -4.073 6.969 -12.822 1.00 93.62 280 MET A C 1
ATOM 2155 O O . MET A 1 280 ? -4.246 7.978 -13.507 1.00 93.62 280 MET A O 1
ATOM 2159 N N . HIS A 1 281 ? -5.091 6.288 -12.289 1.00 92.94 281 HIS A N 1
ATOM 2160 C CA . HIS A 1 281 ? -6.496 6.629 -12.513 1.00 92.94 281 HIS A CA 1
ATOM 2161 C C . HIS A 1 281 ? -6.890 7.971 -11.884 1.00 92.94 281 HIS A C 1
ATOM 2163 O O . HIS A 1 281 ? -7.645 8.716 -12.499 1.00 92.94 281 HIS A O 1
ATOM 2169 N N . MET A 1 282 ? -6.339 8.333 -10.720 1.00 89.00 282 MET A N 1
ATOM 2170 C CA . MET A 1 282 ? -6.507 9.669 -10.120 1.00 89.00 282 MET A CA 1
ATOM 2171 C C . MET A 1 282 ? -5.913 10.794 -10.979 1.00 89.00 282 MET A C 1
ATOM 2173 O O . MET A 1 282 ? -6.211 11.965 -10.754 1.00 89.00 282 MET A O 1
ATOM 2177 N N . SER A 1 283 ? -5.059 10.444 -11.942 1.00 89.88 283 SER A N 1
ATOM 2178 C CA . SER A 1 283 ? -4.478 11.358 -12.926 1.00 89.88 283 SER A CA 1
ATOM 2179 C C . SER A 1 283 ? -5.122 11.205 -14.314 1.00 89.88 283 SER A C 1
ATOM 2181 O O . SER A 1 283 ? -4.510 11.593 -15.306 1.00 89.88 283 SER A O 1
ATOM 2183 N N . ASP A 1 284 ? -6.315 10.600 -14.395 1.00 92.00 284 ASP A N 1
ATOM 2184 C CA . ASP A 1 284 ? -7.068 10.320 -15.628 1.00 92.00 284 ASP A CA 1
ATOM 2185 C C . ASP A 1 284 ? -6.297 9.477 -16.661 1.00 92.00 284 ASP A C 1
ATOM 2187 O O . ASP A 1 284 ? -6.542 9.544 -17.870 1.00 92.00 284 ASP A O 1
ATOM 2191 N N . ILE A 1 285 ? -5.347 8.654 -16.202 1.00 94.56 285 ILE A N 1
ATOM 2192 C CA . ILE A 1 285 ? -4.521 7.794 -17.052 1.00 94.56 285 ILE A CA 1
ATOM 2193 C C . ILE A 1 285 ? -4.894 6.334 -16.833 1.00 94.56 285 ILE A C 1
ATOM 2195 O O . ILE A 1 285 ? -4.750 5.791 -15.743 1.00 94.56 285 ILE A O 1
ATOM 2199 N N . ILE A 1 286 ? -5.280 5.652 -17.908 1.00 94.88 286 ILE A N 1
ATOM 2200 C CA . ILE A 1 286 ? -5.449 4.197 -17.907 1.00 94.88 286 ILE A CA 1
ATOM 2201 C C . ILE A 1 286 ? -4.137 3.518 -18.309 1.00 94.88 286 ILE A C 1
ATOM 2203 O O . ILE A 1 286 ? -3.489 3.942 -19.268 1.00 94.88 286 ILE A O 1
ATOM 2207 N N . TYR A 1 287 ? -3.748 2.454 -17.601 1.00 95.00 287 TYR A N 1
ATOM 2208 C CA . TYR A 1 287 ? -2.456 1.783 -17.801 1.00 95.00 287 TYR A CA 1
ATOM 2209 C C . TYR A 1 287 ? -2.435 0.833 -19.013 1.00 95.00 287 TYR A C 1
ATOM 2211 O O . TYR A 1 287 ? -1.567 0.953 -19.873 1.00 95.00 287 TYR A O 1
ATOM 2219 N N . ARG A 1 288 ? -3.421 -0.074 -19.122 1.00 94.50 288 ARG A N 1
ATOM 2220 C CA . ARG A 1 288 ? -3.640 -1.030 -20.241 1.00 94.50 288 ARG A CA 1
ATOM 2221 C C . ARG A 1 288 ? -2.461 -1.941 -20.634 1.00 94.50 288 ARG A C 1
ATOM 2223 O O . ARG A 1 288 ? -2.543 -2.605 -21.659 1.00 94.50 288 ARG A O 1
ATOM 2230 N N . GLY A 1 289 ? -1.384 -1.964 -19.855 1.00 91.12 289 GLY A N 1
ATOM 2231 C CA . GLY A 1 289 ? -0.139 -2.665 -20.172 1.00 91.12 289 GLY A CA 1
ATOM 2232 C C . GLY A 1 289 ? 0.349 -3.584 -19.062 1.00 91.12 289 GLY A C 1
ATOM 2233 O O . GLY A 1 289 ? 1.550 -3.730 -18.898 1.00 91.12 289 GLY A O 1
ATOM 2234 N N . LEU A 1 290 ? -0.556 -4.110 -18.232 1.00 92.69 290 LEU A N 1
ATOM 2235 C CA . LEU A 1 290 ? -0.167 -4.892 -17.062 1.00 92.69 290 LEU A CA 1
ATOM 2236 C C . LEU A 1 290 ? 0.377 -6.258 -17.481 1.00 92.69 290 LEU A C 1
ATOM 2238 O O . LEU A 1 290 ? -0.388 -7.113 -17.907 1.00 92.69 290 LEU A O 1
ATOM 2242 N N . SER A 1 291 ? 1.685 -6.435 -17.319 1.00 91.50 291 SER A N 1
ATOM 2243 C CA . SER A 1 291 ? 2.401 -7.703 -17.460 1.00 91.50 291 SER A CA 1
ATOM 2244 C C . SER A 1 291 ? 3.328 -7.887 -16.263 1.00 91.50 291 SER A C 1
ATOM 2246 O O . SER A 1 291 ? 3.963 -6.929 -15.809 1.00 91.50 291 SER A O 1
ATOM 2248 N N . ALA A 1 292 ? 3.439 -9.125 -15.773 1.00 89.69 292 ALA A N 1
ATOM 2249 C CA . ALA A 1 292 ? 4.391 -9.469 -14.721 1.00 89.69 292 ALA A CA 1
ATOM 2250 C C . ALA A 1 292 ? 5.838 -9.174 -15.151 1.00 89.69 292 ALA A C 1
ATOM 2252 O O . ALA A 1 292 ? 6.632 -8.709 -14.335 1.00 89.69 292 ALA A O 1
ATOM 2253 N N . GLN A 1 293 ? 6.163 -9.358 -16.435 1.00 89.00 293 GLN A N 1
ATOM 2254 C CA . GLN A 1 293 ? 7.497 -9.125 -16.996 1.00 89.00 293 GLN A CA 1
ATOM 2255 C C . GLN A 1 293 ? 7.954 -7.665 -16.861 1.00 89.00 293 GLN A C 1
ATOM 2257 O O . GLN A 1 293 ? 9.143 -7.374 -16.751 1.00 89.00 293 GLN A O 1
ATOM 2262 N N . THR A 1 294 ? 6.996 -6.736 -16.825 1.00 88.81 294 THR A N 1
ATOM 2263 C CA . THR A 1 294 ? 7.246 -5.292 -16.743 1.00 88.81 294 THR A CA 1
ATOM 2264 C C . THR A 1 294 ? 6.990 -4.703 -15.354 1.00 88.81 294 THR A C 1
ATOM 2266 O O . THR A 1 294 ? 6.964 -3.481 -15.197 1.00 88.81 294 THR A O 1
ATOM 2269 N N . ILE A 1 295 ? 6.777 -5.548 -14.343 1.00 94.12 295 ILE A N 1
ATOM 2270 C CA . ILE A 1 295 ? 6.711 -5.132 -12.940 1.00 94.12 295 ILE A CA 1
ATOM 2271 C C . ILE A 1 295 ? 8.082 -5.376 -12.325 1.00 94.12 295 ILE A C 1
ATOM 2273 O O . ILE A 1 295 ? 8.523 -6.519 -12.227 1.00 94.12 295 ILE A O 1
ATOM 2277 N N . LEU A 1 296 ? 8.752 -4.306 -11.896 1.00 93.50 296 LEU A N 1
ATOM 2278 C CA . LEU A 1 296 ? 10.056 -4.405 -11.244 1.00 93.50 296 LEU A CA 1
ATOM 2279 C C . LEU A 1 296 ? 9.913 -4.354 -9.728 1.00 93.50 296 LEU A C 1
ATOM 2281 O O . LEU A 1 296 ? 9.119 -3.580 -9.202 1.00 93.50 296 LEU A O 1
ATOM 2285 N N . LEU A 1 297 ? 10.724 -5.137 -9.028 1.00 92.12 297 LEU A N 1
ATOM 2286 C CA . LEU A 1 297 ? 10.891 -5.045 -7.583 1.00 92.12 297 LEU A CA 1
ATOM 2287 C C . LEU A 1 297 ? 12.027 -4.084 -7.262 1.00 92.12 297 LEU A C 1
ATOM 2289 O O . LEU A 1 297 ? 13.081 -4.123 -7.896 1.00 92.12 297 LEU A O 1
ATOM 2293 N N . THR A 1 298 ? 11.831 -3.227 -6.271 1.00 89.06 298 THR A N 1
ATOM 2294 C CA . THR A 1 298 ? 12.870 -2.320 -5.784 1.00 89.06 298 THR A CA 1
ATOM 2295 C C . THR A 1 298 ? 13.927 -3.070 -4.983 1.00 89.06 298 THR A C 1
ATOM 2297 O O . THR A 1 298 ? 13.634 -3.954 -4.170 1.00 89.06 298 THR A O 1
ATOM 2300 N N . ARG A 1 299 ? 15.184 -2.678 -5.177 1.00 83.06 299 ARG A N 1
ATOM 2301 C CA . ARG A 1 299 ? 16.303 -3.130 -4.352 1.00 83.06 299 ARG A CA 1
ATOM 2302 C C . ARG A 1 299 ? 16.336 -2.352 -3.037 1.00 83.06 299 ARG A C 1
ATOM 2304 O O . ARG A 1 299 ? 15.886 -1.210 -2.981 1.00 83.06 299 ARG A O 1
ATOM 2311 N N . ALA A 1 300 ? 16.905 -2.951 -1.991 1.00 71.88 300 ALA A N 1
ATOM 2312 C CA . ALA A 1 300 ? 17.280 -2.198 -0.798 1.00 71.88 300 ALA A CA 1
ATOM 2313 C C . ALA A 1 300 ? 18.352 -1.175 -1.185 1.00 71.88 300 ALA A C 1
ATOM 2315 O O . ALA A 1 300 ? 19.473 -1.549 -1.534 1.00 71.88 300 ALA A O 1
ATOM 2316 N N . SER A 1 301 ? 17.994 0.101 -1.151 1.00 69.38 301 SER A N 1
ATOM 2317 C CA . SER A 1 301 ? 18.928 1.205 -1.317 1.00 69.38 301 SER A CA 1
ATOM 2318 C C . SER A 1 301 ? 18.471 2.382 -0.475 1.00 69.38 301 SER A C 1
ATOM 2320 O O . SER A 1 301 ? 17.324 2.431 -0.029 1.00 69.38 301 SER A O 1
ATOM 2322 N N . ASP A 1 302 ? 19.356 3.356 -0.290 1.00 61.34 302 ASP A N 1
ATOM 2323 C CA . ASP A 1 302 ? 19.049 4.561 0.483 1.00 61.34 302 ASP A CA 1
ATOM 2324 C C . ASP A 1 302 ? 17.815 5.300 -0.069 1.00 61.34 302 ASP A C 1
ATOM 2326 O O . ASP A 1 302 ? 17.108 5.981 0.662 1.00 61.34 302 ASP A O 1
ATOM 2330 N N . ASN A 1 303 ? 17.503 5.111 -1.355 1.00 60.44 303 ASN A N 1
ATOM 2331 C CA . ASN A 1 303 ? 16.517 5.901 -2.086 1.00 60.44 303 ASN A CA 1
ATOM 2332 C C . ASN A 1 303 ? 15.203 5.160 -2.372 1.00 60.44 303 ASN A C 1
ATOM 2334 O O . ASN A 1 303 ? 14.313 5.735 -2.996 1.00 60.44 303 ASN A O 1
ATOM 2338 N N . CYS A 1 304 ? 15.079 3.883 -2.001 1.00 65.50 304 CYS A N 1
ATOM 2339 C CA . CYS A 1 304 ? 13.910 3.057 -2.305 1.00 65.50 304 CYS A CA 1
ATOM 2340 C C . CYS A 1 304 ? 13.635 2.070 -1.167 1.00 65.50 304 CYS A C 1
ATOM 2342 O O . CYS A 1 304 ? 14.532 1.371 -0.699 1.00 65.50 304 CYS A O 1
ATOM 2344 N N . LEU A 1 305 ? 12.368 1.954 -0.761 1.00 74.00 305 LEU A N 1
ATOM 2345 C CA . LEU A 1 305 ? 11.965 0.882 0.149 1.00 74.00 305 LEU A CA 1
ATOM 2346 C C . LEU A 1 305 ? 12.128 -0.462 -0.572 1.00 74.00 305 LEU A C 1
ATOM 2348 O O . LEU A 1 305 ? 11.618 -0.577 -1.685 1.00 74.00 305 LEU A O 1
ATOM 2352 N N . PRO A 1 306 ? 12.808 -1.464 0.010 1.00 81.50 306 PRO A N 1
ATOM 2353 C CA . PRO A 1 306 ? 13.051 -2.743 -0.652 1.00 81.50 306 PRO A CA 1
ATOM 2354 C C . PRO A 1 306 ? 11.780 -3.565 -0.845 1.00 81.50 306 PRO A C 1
ATOM 2356 O O . PRO A 1 306 ? 10.906 -3.571 0.020 1.00 81.50 306 PRO A O 1
ATOM 2359 N N . GLY A 1 307 ? 11.724 -4.320 -1.943 1.00 85.81 307 GLY A N 1
ATOM 2360 C CA . GLY A 1 307 ? 10.679 -5.317 -2.189 1.00 85.81 307 GLY A CA 1
ATOM 2361 C C . GLY A 1 307 ? 9.332 -4.743 -2.632 1.00 85.81 307 GLY A C 1
ATOM 2362 O O . GLY A 1 307 ? 8.363 -5.489 -2.733 1.00 85.81 307 GLY A O 1
ATOM 2363 N N . TYR A 1 308 ? 9.254 -3.442 -2.915 1.00 89.38 308 TYR A N 1
ATOM 2364 C CA . TYR A 1 308 ? 8.059 -2.805 -3.461 1.00 89.38 308 TYR A CA 1
ATOM 2365 C C . TYR A 1 308 ? 8.029 -2.951 -4.980 1.00 89.38 308 TYR A C 1
ATOM 2367 O O . TYR A 1 308 ? 9.062 -2.893 -5.646 1.00 89.38 308 TYR A O 1
ATOM 2375 N N . ILE A 1 309 ? 6.832 -3.112 -5.538 1.00 93.69 309 ILE A N 1
ATOM 2376 C CA . ILE A 1 309 ? 6.642 -3.165 -6.989 1.00 93.69 309 ILE A CA 1
ATOM 2377 C C . ILE A 1 309 ? 6.721 -1.769 -7.613 1.00 93.69 309 ILE A C 1
ATOM 2379 O O . ILE A 1 309 ? 6.367 -0.770 -6.987 1.00 93.69 309 ILE A O 1
ATOM 2383 N N . GLN A 1 310 ? 7.111 -1.722 -8.883 1.00 93.19 310 GLN A N 1
ATOM 2384 C CA . GLN A 1 310 ? 7.109 -0.538 -9.734 1.00 93.19 310 GLN A CA 1
ATOM 2385 C C . GLN A 1 310 ? 6.548 -0.889 -11.109 1.00 93.19 310 GLN A C 1
ATOM 2387 O O . GLN A 1 310 ? 7.063 -1.788 -11.778 1.00 93.19 310 GLN A O 1
ATOM 2392 N N . LEU A 1 311 ? 5.526 -0.159 -11.555 1.00 94.94 311 LEU A N 1
ATOM 2393 C CA . LEU A 1 311 ? 5.012 -0.266 -12.922 1.00 94.94 311 LEU A CA 1
ATOM 2394 C C . LEU A 1 311 ? 5.856 0.604 -13.856 1.00 94.94 311 LEU A C 1
ATOM 2396 O O . LEU A 1 311 ? 5.783 1.831 -13.783 1.00 94.94 311 LEU A O 1
ATOM 2400 N N . VAL A 1 312 ? 6.654 -0.007 -14.736 1.00 93.56 312 VAL A N 1
ATOM 2401 C CA . VAL A 1 312 ? 7.649 0.742 -15.533 1.00 93.56 312 VAL A CA 1
ATOM 2402 C C . VAL A 1 312 ? 7.337 0.836 -17.029 1.00 93.56 312 VAL A C 1
ATOM 2404 O O . VAL A 1 312 ? 7.790 1.774 -17.701 1.00 93.56 312 VAL A O 1
ATOM 2407 N N . ASP A 1 313 ? 6.532 -0.082 -17.569 1.00 93.38 313 ASP A N 1
ATOM 2408 C CA . ASP A 1 313 ? 6.121 -0.027 -18.972 1.00 93.38 313 ASP A CA 1
ATOM 2409 C C . ASP A 1 313 ? 4.851 0.810 -19.147 1.00 93.38 313 ASP A C 1
ATOM 2411 O O . ASP A 1 313 ? 3.755 0.391 -18.795 1.00 93.38 313 ASP A O 1
ATOM 2415 N N . LEU A 1 314 ? 4.997 2.008 -19.714 1.00 93.50 314 LEU A N 1
ATOM 2416 C CA . LEU A 1 314 ? 3.892 2.929 -19.981 1.00 93.50 314 LEU A CA 1
ATOM 2417 C C . LEU A 1 314 ? 3.524 3.001 -21.467 1.00 93.50 314 LEU A C 1
ATOM 2419 O O . LEU A 1 314 ? 2.739 3.871 -21.848 1.00 93.50 314 LEU A O 1
ATOM 2423 N N . ARG A 1 315 ? 4.051 2.105 -22.319 1.00 93.50 315 ARG A N 1
ATOM 2424 C CA . ARG A 1 315 ? 3.762 2.082 -23.766 1.00 93.50 315 ARG A CA 1
ATOM 2425 C C . ARG A 1 315 ? 2.253 2.086 -24.024 1.00 93.50 315 ARG A C 1
ATOM 2427 O O . ARG A 1 315 ? 1.746 2.845 -24.850 1.00 93.50 315 ARG A O 1
ATOM 2434 N N . TYR A 1 316 ? 1.498 1.279 -23.292 1.00 94.31 316 TYR A N 1
ATOM 2435 C CA . TYR A 1 316 ? 0.053 1.136 -23.496 1.00 94.31 316 TYR A CA 1
ATOM 2436 C C . TYR A 1 316 ? -0.789 2.187 -22.752 1.00 94.31 316 TYR A C 1
ATOM 2438 O O . TYR A 1 316 ? -1.986 2.346 -23.046 1.00 94.31 316 TYR A O 1
ATOM 2446 N N . ALA A 1 317 ? -0.158 2.974 -21.874 1.00 95.25 317 ALA A N 1
ATOM 2447 C CA . ALA A 1 317 ? -0.836 3.968 -21.061 1.00 95.25 317 ALA A CA 1
ATOM 2448 C C . ALA A 1 317 ? -1.398 5.117 -21.908 1.00 95.25 317 ALA A C 1
ATOM 2450 O O . ALA A 1 317 ? -0.869 5.472 -22.973 1.00 95.25 317 ALA A O 1
ATOM 2451 N N . LYS A 1 318 ? -2.515 5.693 -21.460 1.00 95.31 318 LYS A N 1
ATOM 2452 C CA . LYS A 1 318 ? -3.198 6.785 -22.163 1.00 95.31 318 LYS A CA 1
ATOM 2453 C C . LYS A 1 318 ? -3.998 7.640 -21.183 1.00 95.31 318 LYS A C 1
ATOM 2455 O O . LYS A 1 318 ? -4.716 7.084 -20.363 1.00 95.31 318 LYS A O 1
ATOM 2460 N N . ALA A 1 319 ? -3.908 8.962 -21.311 1.00 93.69 319 ALA A N 1
ATOM 2461 C CA . ALA A 1 319 ? -4.835 9.885 -20.656 1.00 93.69 319 ALA A CA 1
ATOM 2462 C C . ALA A 1 319 ? -6.199 9.846 -21.367 1.00 93.69 319 ALA A C 1
A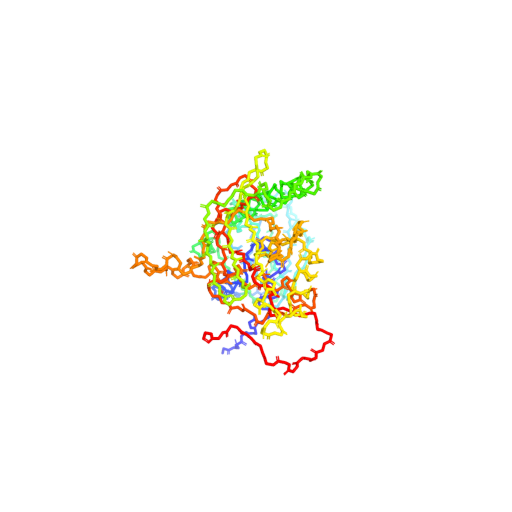TOM 2464 O O . ALA A 1 319 ? -6.241 9.876 -22.604 1.00 93.69 319 ALA A O 1
ATOM 2465 N N . VAL A 1 320 ? -7.300 9.720 -20.623 1.00 89.56 320 VAL A N 1
ATOM 2466 C CA . VAL A 1 320 ? -8.637 9.503 -21.195 1.00 89.56 320 VAL A CA 1
ATOM 2467 C C . VAL A 1 320 ? -9.698 10.304 -20.440 1.00 89.56 320 VAL A C 1
ATOM 2469 O O . VAL A 1 320 ? -10.002 10.008 -19.297 1.00 89.56 320 VAL A O 1
ATOM 2472 N N . GLU A 1 321 ? -10.353 11.239 -21.129 1.00 82.81 321 GLU A N 1
ATOM 2473 C CA . GLU A 1 321 ? -11.487 12.030 -20.605 1.00 82.81 321 GLU A CA 1
ATOM 2474 C C . GLU A 1 321 ? -12.857 11.331 -20.806 1.00 82.81 321 GLU A C 1
ATOM 2476 O O . GLU A 1 321 ? -13.919 11.944 -20.746 1.00 82.81 321 GLU A O 1
ATOM 2481 N N . GLY A 1 322 ? -12.861 10.031 -21.114 1.00 82.88 322 GLY A N 1
ATOM 2482 C CA . GLY A 1 322 ? -14.046 9.282 -21.540 1.00 82.88 322 GLY A CA 1
ATOM 2483 C C . GLY A 1 322 ? -13.734 7.854 -21.995 1.00 82.88 322 GLY A C 1
ATOM 2484 O O . GLY A 1 322 ? -13.195 7.051 -21.240 1.00 82.88 322 GLY A O 1
ATOM 2485 N N . ARG A 1 323 ? -14.083 7.499 -23.239 1.00 87.19 323 ARG A N 1
ATOM 2486 C CA . ARG A 1 323 ? -13.830 6.156 -23.797 1.00 87.19 323 ARG A CA 1
ATOM 2487 C C . ARG A 1 323 ? -12.679 6.165 -24.797 1.00 87.19 323 ARG A C 1
ATOM 2489 O O . ARG A 1 323 ? -12.518 7.100 -25.575 1.00 87.19 323 ARG A O 1
ATOM 2496 N N . THR A 1 324 ? -11.924 5.072 -24.830 1.00 91.25 324 THR A N 1
ATOM 2497 C CA . THR A 1 324 ? -10.950 4.781 -25.888 1.00 91.25 324 THR A CA 1
ATOM 2498 C C . THR A 1 324 ? -11.261 3.418 -26.503 1.00 91.25 324 THR A C 1
ATOM 2500 O O . THR A 1 324 ? -11.663 2.507 -25.789 1.00 91.25 324 THR A O 1
ATOM 2503 N N . TYR A 1 325 ? -11.070 3.280 -27.817 1.00 90.75 325 TYR A N 1
ATOM 2504 C CA . TYR A 1 325 ? -11.475 2.086 -28.581 1.00 90.75 325 TYR A CA 1
ATOM 2505 C C . TYR A 1 325 ? -10.296 1.296 -29.164 1.00 90.75 325 TYR A C 1
ATOM 2507 O O . TYR A 1 325 ? -10.486 0.242 -29.757 1.00 90.75 325 TYR A O 1
ATOM 2515 N N . THR A 1 326 ? -9.071 1.807 -29.019 1.00 89.69 326 THR A N 1
ATOM 2516 C CA . THR A 1 326 ? -7.865 1.132 -29.510 1.00 89.69 326 THR A CA 1
ATOM 2517 C C . THR A 1 326 ? -7.614 -0.142 -28.710 1.00 89.69 326 THR A C 1
ATOM 2519 O O . THR A 1 326 ? -7.368 -0.055 -27.503 1.00 89.69 326 THR A O 1
ATOM 2522 N N . VAL A 1 327 ? -7.634 -1.286 -29.394 1.00 88.81 327 VAL A N 1
ATOM 2523 C CA . VAL A 1 327 ? -7.206 -2.580 -28.852 1.00 88.81 327 VAL A CA 1
ATOM 2524 C C . VAL A 1 327 ? -5.691 -2.547 -28.701 1.00 88.81 327 VAL A C 1
ATOM 2526 O O . VAL A 1 327 ? -4.979 -2.330 -29.678 1.00 88.81 327 VAL A O 1
ATOM 2529 N N . VAL A 1 328 ? -5.219 -2.670 -27.465 1.00 90.69 328 VAL A N 1
ATOM 2530 C CA . VAL A 1 328 ? -3.799 -2.660 -27.104 1.00 90.69 328 VAL A CA 1
ATOM 2531 C C . VAL A 1 328 ? -3.593 -3.521 -25.866 1.00 90.69 328 VAL A C 1
ATOM 2533 O O . VAL A 1 328 ? -4.523 -3.685 -25.076 1.00 90.69 328 VAL A O 1
ATOM 2536 N N . GLY A 1 329 ? -2.367 -3.980 -25.674 1.00 85.44 329 GLY A N 1
ATOM 2537 C CA . GLY A 1 329 ? -1.929 -4.715 -24.500 1.00 85.44 329 GLY A CA 1
ATOM 2538 C C . GLY A 1 329 ? -0.676 -5.521 -24.832 1.00 85.44 329 GLY A C 1
ATOM 2539 O O . GLY A 1 329 ? -0.316 -5.597 -26.011 1.00 85.44 329 GLY A O 1
ATOM 2540 N N . PRO A 1 330 ? -0.014 -6.097 -23.819 1.00 82.25 330 PRO A N 1
ATOM 2541 C CA . PRO A 1 330 ? 0.974 -7.142 -24.055 1.00 82.25 330 PRO A CA 1
ATOM 2542 C C . PRO A 1 330 ? 0.309 -8.323 -24.780 1.00 82.25 330 PRO A C 1
ATOM 2544 O O . PRO A 1 330 ? -0.891 -8.552 -24.626 1.00 82.25 330 PRO A O 1
ATOM 2547 N N . ALA A 1 331 ? 1.079 -9.048 -25.590 1.00 70.50 331 ALA A N 1
ATOM 2548 C CA . ALA A 1 331 ? 0.583 -10.171 -26.391 1.00 70.50 331 ALA A CA 1
ATOM 2549 C C . ALA A 1 331 ? 0.446 -11.494 -25.600 1.00 70.50 331 ALA A C 1
ATOM 2551 O O . ALA A 1 331 ? 0.198 -12.532 -26.213 1.00 70.50 331 ALA A O 1
ATOM 2552 N N . GLU A 1 332 ? 0.643 -11.443 -24.276 1.00 59.72 332 GLU A N 1
ATOM 2553 C CA . GLU A 1 332 ? 0.641 -12.578 -23.336 1.00 59.72 332 GLU A CA 1
ATOM 2554 C C . GLU A 1 332 ? -0.709 -13.306 -23.228 1.00 59.72 332 GLU A C 1
ATOM 2556 O O . GLU A 1 332 ? -1.769 -12.635 -23.186 1.00 59.72 332 GLU A O 1
#

InterPro domains:
  IPR000595 Cyclic nucleotide-binding domain [PF00027] (38-121)
  IPR000595 Cyclic nucleotide-binding domain [PS50042] (18-126)
  IPR000595 Cyclic nucleotide-binding domain [SM00100] (18-143)
  IPR000595 Cyclic nucleotide-binding domain [cd00038] (18-118)
  IPR000719 Protein kinase domain [PS50011] (163-332)
  IPR011009 Protein kinase-like domain superfamily [SSF56112] (259-330)
  IPR014710 RmlC-like jelly roll fold [G3DSA:2.60.120.10] (3-139)
  IPR018490 Cyclic nucleotide-binding domain superfamily [SSF51206] (7-128)

Nearest PDB structures (foldseek):
  5ezr-assembly1_A  TM=5.330E-01  e=1.096E-24  Plasmodium vivax Sal-1
  5f0a-assembly1_A  TM=5.267E-01  e=1.376E-24  Plasmodium vivax Sal-1
  3fhi-assembly1_A  TM=7.854E-01  e=5.848E-11  Mus musculus
  7pie-assembly1_A  TM=7.513E-01  e=6.190E-11  Cricetulus griseus
  3mvj-assembly2_B  TM=7.581E-01  e=3.219E-10  Homo sapiens

pLDDT: mean 89.2, std 8.01, range [35.44, 98.25]